Protein AF-A0A966LFX9-F1 (afdb_monomer)

Sequence (188 aa):
PRGLHPAVTAFIRTRPDLLDTTEDALRRGQMIACTPRSWARVSTILNAVPDCALRHVLIAGTVGEAAAAEFILIAEDIAATVQVADMLAARPADRWALYPASLHGLTALVYALVTLANAETLPQSIEVMEGLRHLADQRDDPAFARLPLGELCTYGFELLIDKALGLGLAEVFRTSAAYAAYAASRPA

Radius of gyration: 19.93 Å; Cα contacts (8 Å, |Δi|>4): 171; chains: 1; bounding box: 52×33×55 Å

Nearest PDB structures (foldseek):
  8f6q-assembly1_A  TM=3.763E-01  e=2.102E+00  synthetic construct
  5cwn-assembly1_A  TM=3.784E-01  e=1.824E+00  synthetic construct
  5moc-assembly1_A  TM=2.453E-01  e=1.824E+00  Homo sapiens
  1a4o-assembly2_D  TM=2.541E-01  e=4.269E+00  Bos taurus
  7y5e-assembly1_QL  TM=2.781E-01  e=5.943E+00  Porphyridium purpureum

pLDDT: mean 88.26, std 9.59, range [43.94, 97.44]

Solvent-accessible surface area (backbone atoms only — not comparable to full-atom values): 10507 Å² total; per-residue (Å²): 136,89,79,68,36,66,37,56,59,54,48,38,71,77,38,57,73,61,38,58,30,51,72,61,22,57,76,68,72,46,95,54,38,25,30,70,66,35,54,48,48,43,20,48,44,67,75,71,41,84,54,65,71,64,38,52,55,54,36,22,78,45,35,25,60,71,57,27,54,52,43,55,67,47,34,56,59,37,40,56,52,48,52,49,51,53,42,59,71,39,55,79,87,63,31,69,81,67,56,57,94,43,72,69,48,43,52,52,48,42,54,50,43,50,69,65,48,43,94,86,42,36,69,44,42,42,45,54,43,48,47,49,52,46,43,48,82,77,39,100,44,80,67,46,72,74,49,67,34,61,60,51,30,51,54,40,47,54,55,38,48,54,51,27,54,77,70,73,45,53,66,59,55,77,72,30,66,44,48,50,56,52,60,72,68,53,83,132

Foldseek 3Di:
DPQQDQLLVVVCVVVVVQQWCPVVCVVVVHPAAHHVVLNSVLSVLVVPPPDPVVSLVSNCVSHNNVVSVVSVVVSVVSVLLVLLVCLLVDDLLVNLVSQDPDPVSNLSNLVSLLVPDDLVRLLSSLSVLLCQLCSCVSDPDVSSVVDPSLVSSVVSVVSNCVSCVVRVNNVSLVPHPSNVVNVVPDDD

Structure (mmCIF, N/CA/C/O backbone):
data_AF-A0A966LFX9-F1
#
_entry.id   AF-A0A966LFX9-F1
#
loop_
_atom_site.group_PDB
_atom_site.id
_atom_site.type_symbol
_atom_site.label_atom_id
_atom_site.label_alt_id
_atom_site.label_comp_id
_atom_site.label_asym_id
_atom_site.label_entity_id
_atom_site.label_seq_id
_atom_site.pdbx_PDB_ins_code
_atom_site.Cartn_x
_atom_site.Cartn_y
_atom_site.Cartn_z
_atom_site.occupancy
_atom_site.B_iso_or_equiv
_atom_site.auth_seq_id
_atom_site.auth_comp_id
_atom_site.auth_asym_id
_atom_site.auth_atom_id
_atom_site.pdbx_PDB_model_num
ATOM 1 N N . PRO A 1 1 ? -17.421 11.988 2.854 1.00 43.94 1 PRO A N 1
ATOM 2 C CA . PRO A 1 1 ? -16.670 11.661 4.091 1.00 43.94 1 PRO A CA 1
ATOM 3 C C . PRO A 1 1 ? -15.315 12.393 4.122 1.00 43.94 1 PRO A C 1
ATOM 5 O O . PRO A 1 1 ? -14.375 11.966 3.464 1.00 43.94 1 PRO A O 1
ATOM 8 N N . ARG A 1 2 ? -15.226 13.539 4.809 1.00 47.88 2 ARG A N 1
ATOM 9 C CA . ARG A 1 2 ? -13.960 14.280 4.957 1.00 47.88 2 ARG A CA 1
ATOM 10 C C . ARG A 1 2 ? -13.297 13.855 6.276 1.00 47.88 2 ARG A C 1
ATOM 12 O O . ARG A 1 2 ? -13.932 13.983 7.315 1.00 47.88 2 ARG A O 1
ATOM 19 N N . GLY A 1 3 ? -12.063 13.344 6.224 1.00 67.25 3 GLY A N 1
ATOM 20 C CA . GLY A 1 3 ? -11.204 13.145 7.406 1.00 67.25 3 GLY A CA 1
ATOM 21 C C . GLY A 1 3 ? -11.162 11.751 8.054 1.00 67.25 3 GLY A C 1
ATOM 22 O O . GLY A 1 3 ? -10.553 11.623 9.113 1.00 67.25 3 GLY A O 1
ATOM 23 N N . LEU A 1 4 ? -11.773 10.714 7.466 1.00 82.56 4 LEU A N 1
ATOM 24 C CA . LEU A 1 4 ? -11.603 9.334 7.955 1.00 82.56 4 LEU A CA 1
ATOM 25 C C . LEU A 1 4 ? -10.301 8.729 7.425 1.00 82.56 4 LEU A C 1
ATOM 27 O O . LEU A 1 4 ? -9.970 8.910 6.255 1.00 82.56 4 LEU A O 1
ATOM 31 N N . HIS A 1 5 ? -9.587 7.994 8.278 1.00 85.00 5 HIS A N 1
ATOM 32 C CA . HIS A 1 5 ? -8.358 7.317 7.888 1.00 85.00 5 HIS A CA 1
ATOM 33 C C . HIS A 1 5 ? -8.705 6.167 6.925 1.00 85.00 5 HIS A C 1
ATOM 35 O O . HIS A 1 5 ? -9.662 5.422 7.192 1.00 85.00 5 HIS A O 1
ATOM 41 N N . PRO A 1 6 ? -7.957 5.976 5.826 1.00 78.12 6 PRO A N 1
ATOM 42 C CA . PRO A 1 6 ? -8.298 4.965 4.830 1.00 78.12 6 PRO A CA 1
ATOM 43 C C . PRO A 1 6 ? -8.367 3.546 5.413 1.00 78.12 6 PRO A C 1
ATOM 45 O O . PRO A 1 6 ? -9.311 2.814 5.120 1.00 78.12 6 PRO A O 1
ATOM 48 N N . ALA A 1 7 ? -7.465 3.210 6.345 1.00 82.12 7 ALA A N 1
ATOM 49 C CA . ALA A 1 7 ? -7.492 1.919 7.038 1.00 82.12 7 ALA A CA 1
ATOM 50 C C . ALA A 1 7 ? -8.785 1.664 7.834 1.00 82.12 7 ALA A C 1
ATOM 52 O O . ALA A 1 7 ? -9.314 0.558 7.807 1.00 82.12 7 ALA A O 1
ATOM 53 N N . VAL A 1 8 ? -9.353 2.694 8.472 1.00 89.25 8 VAL A N 1
ATOM 54 C CA . VAL A 1 8 ? -10.642 2.578 9.179 1.00 89.25 8 VAL A CA 1
ATOM 55 C C . VAL A 1 8 ? -11.774 2.345 8.186 1.00 89.25 8 VAL A C 1
ATOM 57 O O . VAL A 1 8 ? -12.631 1.494 8.398 1.00 89.25 8 VAL A O 1
ATOM 60 N N . THR A 1 9 ? -11.766 3.074 7.070 1.00 85.31 9 THR A N 1
ATOM 61 C CA . THR A 1 9 ? -12.810 2.940 6.045 1.00 85.31 9 THR A CA 1
ATOM 62 C C . THR A 1 9 ? -12.800 1.547 5.421 1.00 85.31 9 THR A C 1
ATOM 64 O O . THR A 1 9 ? -13.858 0.953 5.222 1.00 85.31 9 THR A O 1
ATOM 67 N N . ALA A 1 10 ? -11.617 1.018 5.115 1.00 79.81 10 ALA A N 1
ATOM 68 C CA . ALA A 1 10 ? -11.470 -0.316 4.556 1.00 79.81 10 ALA A CA 1
ATOM 69 C C . ALA A 1 10 ? -11.803 -1.412 5.581 1.00 79.81 10 ALA A C 1
ATOM 71 O O . ALA A 1 10 ? -12.538 -2.331 5.232 1.00 79.81 10 ALA A O 1
ATOM 72 N N . PHE A 1 11 ? -11.389 -1.272 6.845 1.00 86.94 11 PHE A N 1
ATOM 73 C CA . PHE A 1 11 ? -11.750 -2.222 7.903 1.00 86.94 11 PHE A CA 1
ATOM 74 C C . PHE A 1 11 ? -13.266 -2.316 8.107 1.00 86.94 11 PHE A C 1
ATOM 76 O O . PHE A 1 11 ? -13.829 -3.399 8.162 1.00 86.94 11 PHE A O 1
ATOM 83 N N . ILE A 1 12 ? -13.972 -1.185 8.144 1.00 90.62 12 ILE A N 1
ATOM 84 C CA . ILE A 1 12 ? -15.431 -1.190 8.334 1.00 90.62 12 ILE A CA 1
ATOM 85 C C . ILE A 1 12 ? -16.172 -1.805 7.143 1.00 90.62 12 ILE A C 1
ATOM 87 O O . ILE A 1 12 ? -17.254 -2.361 7.309 1.00 90.62 12 ILE A O 1
ATOM 91 N N . ARG A 1 13 ? -15.598 -1.750 5.936 1.00 83.25 13 ARG A N 1
ATOM 92 C CA . ARG A 1 13 ? -16.162 -2.462 4.781 1.00 83.25 13 ARG A CA 1
ATOM 93 C C . ARG A 1 13 ? -16.012 -3.976 4.905 1.00 83.25 13 ARG A C 1
ATOM 95 O O . ARG A 1 13 ? -16.891 -4.685 4.426 1.00 83.25 13 ARG A O 1
ATOM 102 N N . THR A 1 14 ? -14.931 -4.464 5.514 1.00 81.19 14 THR A N 1
ATOM 103 C CA . THR A 1 14 ? -14.708 -5.905 5.720 1.00 81.19 14 THR A CA 1
ATOM 104 C C . THR A 1 14 ? -15.416 -6.433 6.969 1.00 81.19 14 THR A C 1
ATOM 106 O O . THR A 1 14 ? -15.829 -7.589 6.980 1.00 81.19 14 THR A O 1
ATOM 109 N N . ARG A 1 15 ? -15.611 -5.586 7.987 1.00 87.75 15 ARG A N 1
ATOM 110 C CA . ARG A 1 15 ? -16.294 -5.884 9.256 1.00 87.75 15 ARG A CA 1
ATOM 111 C C . ARG A 1 15 ? -17.420 -4.884 9.550 1.00 87.75 15 ARG A C 1
ATOM 113 O O . ARG A 1 15 ? -17.323 -4.096 10.495 1.00 87.75 15 ARG A O 1
ATOM 120 N N . PRO A 1 16 ? -18.505 -4.879 8.751 1.00 89.69 16 PRO A N 1
ATOM 121 C CA . PRO A 1 16 ? -19.625 -3.960 8.958 1.00 89.69 16 PRO A CA 1
ATOM 122 C C . PRO A 1 16 ? -20.347 -4.204 10.290 1.00 89.69 16 PRO A C 1
ATOM 124 O O . PRO A 1 16 ? -20.946 -3.280 10.837 1.00 89.69 16 PRO A O 1
ATOM 127 N N . ASP A 1 17 ? -20.247 -5.418 10.836 1.00 91.94 17 ASP A N 1
ATOM 128 C CA . ASP A 1 17 ? -20.746 -5.801 12.159 1.00 91.94 17 ASP A CA 1
ATOM 129 C C . ASP A 1 17 ? -20.077 -5.021 13.302 1.00 91.94 17 ASP A C 1
ATOM 131 O O . ASP A 1 17 ? -20.687 -4.813 14.346 1.00 91.94 17 ASP A O 1
ATOM 135 N N . LEU A 1 18 ? -18.852 -4.530 13.095 1.00 93.44 18 LEU A N 1
ATOM 136 C CA . LEU A 1 18 ? -18.128 -3.728 14.078 1.00 93.44 18 LEU A CA 1
ATOM 137 C C . LEU A 1 18 ? -18.383 -2.221 13.935 1.00 93.44 18 LEU A C 1
ATOM 139 O O . LEU A 1 18 ? -17.799 -1.441 14.682 1.00 93.44 18 LEU A O 1
ATOM 143 N N . LEU A 1 19 ? -19.245 -1.769 13.016 1.00 93.50 19 LEU A N 1
ATOM 144 C CA . LEU A 1 19 ? -19.567 -0.342 12.874 1.00 93.50 19 LEU A CA 1
ATOM 145 C C . LEU A 1 19 ? -20.363 0.205 14.069 1.00 93.50 19 LEU A C 1
ATOM 147 O O . LEU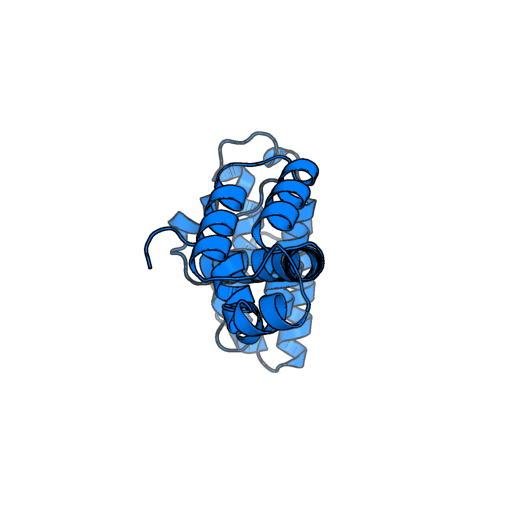 A 1 19 ? -20.085 1.315 14.534 1.00 93.50 19 LEU A O 1
ATOM 151 N N . ASP A 1 20 ? -21.334 -0.567 14.553 1.00 94.44 20 ASP A N 1
ATOM 152 C CA . ASP A 1 20 ? -22.164 -0.233 15.708 1.00 94.44 20 ASP A CA 1
ATOM 153 C C . ASP A 1 20 ? -22.460 -1.498 16.518 1.00 94.44 20 ASP A C 1
ATOM 155 O O . ASP A 1 20 ? -23.178 -2.385 16.063 1.00 94.44 20 ASP A O 1
ATOM 159 N N . THR A 1 21 ? -21.889 -1.582 17.720 1.00 93.62 21 THR A N 1
ATOM 160 C CA . THR A 1 21 ? -22.068 -2.721 18.634 1.00 93.62 21 THR A CA 1
ATOM 161 C C . THR A 1 21 ? -22.797 -2.319 19.912 1.00 93.62 21 THR A C 1
ATOM 163 O O . THR A 1 21 ? -22.744 -3.037 20.910 1.00 93.62 21 THR A O 1
ATOM 166 N N . THR A 1 22 ? -23.487 -1.172 19.909 1.00 89.19 22 THR A N 1
ATOM 167 C CA . THR A 1 22 ? -24.080 -0.574 21.116 1.00 89.19 22 THR A CA 1
ATOM 168 C C . THR A 1 22 ? -25.065 -1.519 21.804 1.00 89.19 22 THR A C 1
ATOM 170 O O . THR A 1 22 ? -24.999 -1.712 23.017 1.00 89.19 22 THR A O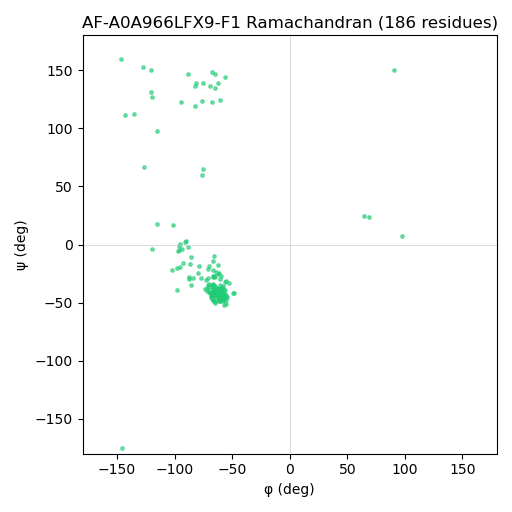 1
ATOM 173 N N . GLU A 1 23 ? -25.959 -2.144 21.037 1.00 87.62 23 GLU A N 1
ATOM 174 C CA . GLU A 1 23 ? -26.989 -3.038 21.575 1.00 87.62 23 GLU A CA 1
ATOM 175 C C . GLU A 1 23 ? -26.383 -4.309 22.195 1.00 87.62 23 GLU A C 1
ATOM 177 O O . GLU A 1 23 ? -26.771 -4.728 23.288 1.00 87.62 23 GLU A O 1
ATOM 182 N N . ASP A 1 24 ? -25.380 -4.893 21.539 1.00 87.12 24 ASP A N 1
ATOM 183 C CA . ASP A 1 24 ? -24.690 -6.086 22.031 1.00 87.12 24 ASP A CA 1
ATOM 184 C C . ASP A 1 24 ? -23.792 -5.795 23.234 1.00 87.12 24 ASP A C 1
ATOM 186 O O . ASP A 1 24 ? -23.755 -6.591 24.176 1.00 87.12 24 ASP A O 1
ATOM 190 N N . ALA A 1 25 ? -23.119 -4.644 23.252 1.00 86.00 25 ALA A N 1
ATOM 191 C CA . ALA A 1 25 ? -22.332 -4.194 24.394 1.00 86.00 25 ALA A CA 1
ATOM 192 C C . ALA A 1 25 ? -23.219 -3.980 25.630 1.00 86.00 25 ALA A C 1
ATOM 194 O O . ALA A 1 25 ? -22.882 -4.456 26.715 1.00 86.00 25 ALA A O 1
ATOM 195 N N . LEU A 1 26 ? -24.391 -3.354 25.456 1.00 89.06 26 LEU A N 1
ATOM 196 C CA . LEU A 1 26 ? -25.387 -3.186 26.519 1.00 89.06 26 LEU A CA 1
ATOM 197 C C . LEU A 1 26 ? -25.868 -4.537 27.057 1.00 89.06 26 LEU A C 1
ATOM 199 O O . LEU A 1 26 ? -25.865 -4.746 28.270 1.00 89.06 26 LEU A O 1
ATOM 203 N N . ARG A 1 27 ? -26.214 -5.481 26.169 1.00 89.50 27 ARG A N 1
ATOM 204 C CA . ARG A 1 27 ? -26.611 -6.845 26.562 1.00 89.50 27 ARG A CA 1
ATOM 205 C C . ARG A 1 27 ? -25.529 -7.570 27.365 1.00 89.50 27 ARG A C 1
ATOM 207 O O . ARG A 1 27 ? -25.852 -8.341 28.264 1.00 89.50 27 ARG A O 1
ATOM 214 N N . ARG A 1 28 ? -24.255 -7.335 27.044 1.00 86.19 28 ARG A N 1
ATOM 215 C CA . ARG A 1 28 ? -23.096 -7.978 27.686 1.00 86.19 28 ARG A CA 1
ATOM 216 C C . ARG A 1 28 ? -22.542 -7.202 28.887 1.00 86.19 28 ARG A C 1
ATOM 218 O O . ARG A 1 28 ? -21.545 -7.634 29.459 1.00 86.19 28 ARG A O 1
ATOM 225 N N . GLY A 1 29 ? -23.149 -6.073 29.266 1.00 87.19 29 GLY A N 1
ATOM 226 C CA . GLY A 1 29 ? -22.668 -5.224 30.363 1.00 87.19 29 GLY A CA 1
ATOM 227 C C . GLY A 1 29 ? -21.298 -4.585 30.102 1.00 87.19 29 GLY A C 1
ATOM 228 O O . GLY A 1 29 ? -20.568 -4.279 31.042 1.00 87.19 29 GLY A O 1
ATOM 229 N N . GLN A 1 30 ? -20.918 -4.414 28.835 1.00 85.62 30 GLN A N 1
ATOM 230 C CA . GLN A 1 30 ? -19.647 -3.812 28.443 1.00 85.62 30 GLN A CA 1
ATOM 231 C C . GLN A 1 30 ? -19.750 -2.282 28.473 1.00 85.62 30 GLN A C 1
ATOM 233 O O . GLN A 1 30 ? -20.718 -1.704 27.986 1.00 85.62 30 GLN A O 1
ATOM 238 N N . MET A 1 31 ? -18.731 -1.614 29.023 1.00 83.12 31 MET A N 1
ATOM 239 C CA . MET A 1 31 ? -18.705 -0.145 29.114 1.00 83.12 31 MET A CA 1
ATOM 240 C C . MET A 1 31 ? -18.325 0.554 27.800 1.00 83.12 31 MET A C 1
ATOM 242 O O . MET A 1 31 ? -18.582 1.746 27.654 1.00 83.12 31 MET A O 1
ATOM 246 N N . ILE A 1 32 ? -17.700 -0.156 26.857 1.00 87.19 32 ILE A N 1
ATOM 247 C CA . ILE A 1 32 ? -17.229 0.401 25.585 1.00 87.19 32 ILE A CA 1
ATOM 248 C C . ILE A 1 32 ? -17.911 -0.347 24.443 1.00 87.19 32 ILE A C 1
ATOM 250 O O . ILE A 1 32 ? -17.913 -1.576 24.420 1.00 87.19 32 ILE A O 1
ATOM 254 N N . ALA A 1 33 ? -18.457 0.411 23.495 1.00 90.62 33 ALA A N 1
ATOM 255 C CA . ALA A 1 33 ? -19.068 -0.095 22.277 1.00 90.62 33 ALA A CA 1
ATOM 256 C C . ALA A 1 33 ? -18.467 0.601 21.053 1.00 90.62 33 ALA A C 1
ATOM 258 O O . ALA A 1 33 ? -18.032 1.757 21.117 1.00 90.62 33 ALA A O 1
ATOM 259 N N . CYS A 1 34 ? -18.481 -0.093 19.921 1.00 95.12 34 CYS A N 1
ATOM 260 C CA . CYS A 1 34 ? -18.178 0.515 18.639 1.00 95.12 34 CYS A CA 1
ATOM 261 C C . CYS A 1 34 ? -19.363 1.365 18.184 1.00 95.12 34 CYS A C 1
ATOM 263 O O . CYS A 1 34 ? -20.513 0.969 18.337 1.00 95.12 34 CYS A O 1
ATOM 265 N N . THR A 1 35 ? -19.071 2.535 17.626 1.00 94.62 35 THR A N 1
ATOM 266 C CA . THR A 1 35 ? -20.035 3.449 17.012 1.00 94.62 35 THR A CA 1
ATOM 267 C C . THR A 1 35 ? -19.354 4.163 15.842 1.00 94.62 35 THR A C 1
ATOM 269 O O . THR A 1 35 ? -18.127 4.324 15.844 1.00 94.62 35 THR A O 1
ATOM 272 N N . PRO A 1 36 ? -20.098 4.735 14.881 1.00 93.81 36 PRO A N 1
ATOM 273 C CA . PRO A 1 36 ? -19.498 5.567 13.836 1.00 93.81 36 PRO A CA 1
ATOM 274 C C . PRO A 1 36 ? -18.609 6.697 14.392 1.00 93.81 36 PRO A C 1
ATOM 276 O O . PRO A 1 36 ? -17.585 7.054 13.807 1.00 93.81 36 PRO A O 1
ATOM 279 N N . ARG A 1 37 ? -18.962 7.242 15.567 1.00 93.81 37 ARG A N 1
ATOM 280 C CA . ARG A 1 37 ? -18.180 8.278 16.254 1.00 93.81 37 ARG A CA 1
ATOM 281 C C . ARG A 1 37 ? -16.882 7.734 16.854 1.00 93.81 37 ARG A C 1
ATOM 283 O O . ARG A 1 37 ? -15.869 8.431 16.788 1.00 93.81 37 ARG A O 1
ATOM 290 N N . SER A 1 38 ? -16.883 6.538 17.446 1.00 95.88 38 SER A N 1
ATOM 291 C CA . SER A 1 38 ? -15.651 5.938 17.975 1.00 95.88 38 SER A CA 1
ATOM 292 C C . SER A 1 38 ? -14.668 5.633 16.840 1.00 95.88 38 SER A C 1
ATOM 294 O O . SER A 1 38 ? -13.495 5.973 16.956 1.00 95.88 38 SER A O 1
ATOM 296 N N . TRP A 1 39 ? -15.144 5.158 15.686 1.00 96.19 39 TRP A N 1
ATOM 297 C CA . TRP A 1 39 ? -14.308 4.949 14.494 1.00 96.19 39 TRP A CA 1
ATOM 298 C C . TRP A 1 39 ? -13.767 6.245 13.878 1.00 96.19 39 TRP A C 1
ATOM 300 O O . TRP A 1 39 ? -12.612 6.305 13.442 1.00 96.19 39 TRP A O 1
ATOM 310 N N . ALA A 1 40 ? -14.548 7.327 13.907 1.00 95.19 40 ALA A N 1
ATOM 311 C CA . ALA A 1 40 ? -14.035 8.648 13.553 1.00 95.19 40 ALA A CA 1
ATOM 312 C C . ALA A 1 40 ? -12.903 9.093 14.500 1.00 95.19 40 ALA A C 1
ATOM 314 O O . ALA A 1 40 ? -11.899 9.635 14.041 1.00 95.19 40 ALA A O 1
ATOM 315 N N . ARG A 1 41 ? -13.004 8.802 15.806 1.00 95.88 41 ARG A N 1
ATOM 316 C CA . ARG A 1 41 ? -11.920 9.067 16.771 1.00 95.88 41 ARG A CA 1
ATOM 317 C C . ARG A 1 41 ? -10.691 8.192 16.527 1.00 95.88 41 ARG A C 1
ATOM 319 O O . ARG A 1 41 ? -9.584 8.711 16.618 1.00 95.88 41 ARG A O 1
ATOM 326 N N . VAL A 1 42 ? -10.863 6.918 16.164 1.00 95.69 42 VAL A N 1
ATOM 327 C CA . VAL A 1 42 ? -9.748 6.049 15.735 1.00 95.69 42 VAL A CA 1
ATOM 328 C C . VAL A 1 42 ? -9.015 6.675 14.548 1.00 95.69 42 VAL A C 1
ATOM 330 O O . VAL A 1 42 ? -7.792 6.754 14.563 1.00 95.69 42 VAL A O 1
ATOM 333 N N . SER A 1 43 ? -9.744 7.224 13.570 1.00 93.75 43 SER A N 1
ATOM 334 C CA . SER A 1 43 ? -9.126 7.954 12.452 1.00 93.75 43 SER A CA 1
ATOM 335 C C . SER A 1 43 ? -8.296 9.155 12.920 1.00 93.75 43 SER A C 1
ATOM 337 O O . SER A 1 43 ? -7.195 9.374 12.421 1.00 93.75 43 SER A O 1
ATOM 339 N N . THR A 1 44 ? -8.785 9.919 13.900 1.00 94.56 44 THR A N 1
ATOM 340 C CA . THR A 1 44 ? -8.020 11.022 14.503 1.00 94.56 44 THR A CA 1
ATOM 341 C C . THR A 1 44 ? -6.755 10.528 15.207 1.00 94.56 44 THR A C 1
ATOM 343 O O . THR A 1 44 ? -5.701 11.131 15.034 1.00 94.56 44 THR A O 1
ATOM 346 N N . ILE A 1 45 ? -6.838 9.426 15.961 1.00 94.69 45 ILE A N 1
ATOM 347 C CA . ILE A 1 45 ? -5.692 8.826 16.663 1.00 94.69 45 ILE A CA 1
ATOM 348 C C . ILE A 1 45 ? -4.616 8.389 15.663 1.00 94.69 45 ILE A C 1
ATOM 350 O O . ILE A 1 45 ? -3.452 8.734 15.844 1.00 94.69 45 ILE A O 1
ATOM 354 N N . LEU A 1 46 ? -5.004 7.696 14.587 1.00 89.12 46 LEU A N 1
ATOM 355 C CA . LEU A 1 46 ? -4.079 7.250 13.538 1.00 89.12 46 LEU A CA 1
ATOM 356 C C . LEU A 1 46 ? -3.326 8.417 12.886 1.00 89.12 46 LEU A C 1
ATOM 358 O O . LEU A 1 46 ? -2.136 8.297 12.619 1.00 89.12 46 LEU A O 1
ATOM 362 N N . ASN A 1 47 ? -4.003 9.547 12.672 1.00 86.81 47 ASN A N 1
ATOM 363 C CA . ASN A 1 47 ? -3.396 10.733 12.067 1.00 86.81 47 ASN A CA 1
ATOM 364 C C . ASN A 1 47 ? -2.502 11.530 13.034 1.00 86.81 47 ASN A C 1
ATOM 366 O O . ASN A 1 47 ? -1.588 12.216 12.587 1.00 86.81 47 ASN A O 1
ATOM 370 N N . ALA A 1 48 ? -2.787 11.498 14.340 1.00 91.25 48 ALA A N 1
ATOM 371 C CA . ALA A 1 48 ? -2.147 12.375 15.324 1.00 91.25 48 ALA A CA 1
ATOM 372 C C . ALA A 1 48 ? -1.044 11.699 16.154 1.00 91.25 48 ALA A C 1
ATOM 374 O O . ALA A 1 48 ? -0.210 12.400 16.725 1.00 91.25 48 ALA A O 1
ATOM 375 N N . VAL A 1 49 ? -1.044 10.365 16.264 1.00 91.00 49 VAL A N 1
ATOM 376 C CA . VAL A 1 49 ? -0.185 9.634 17.210 1.00 91.00 49 VAL A CA 1
ATOM 377 C C . VAL A 1 49 ? 0.820 8.755 16.458 1.00 91.00 49 VAL A C 1
ATOM 379 O O . VAL A 1 49 ? 0.480 7.637 16.066 1.00 91.00 49 VAL A O 1
ATOM 382 N N . PRO A 1 50 ? 2.070 9.217 16.265 1.00 78.88 50 PRO A N 1
ATOM 383 C CA . PRO A 1 50 ? 3.080 8.455 15.534 1.00 78.88 50 PRO A CA 1
ATOM 384 C C . PRO A 1 50 ? 3.604 7.249 16.327 1.00 78.88 50 PRO A C 1
ATOM 386 O O . PRO A 1 50 ? 3.923 6.230 15.721 1.00 78.88 50 PRO A O 1
ATOM 389 N N . ASP A 1 51 ? 3.646 7.314 17.660 1.00 86.50 51 ASP A N 1
ATOM 390 C CA . ASP A 1 51 ? 4.109 6.199 18.494 1.00 86.50 51 ASP A CA 1
ATOM 391 C C . ASP A 1 51 ? 3.146 5.006 18.423 1.00 86.50 51 ASP A C 1
ATOM 393 O O . ASP A 1 51 ? 1.957 5.142 18.710 1.00 86.50 51 ASP A O 1
ATOM 397 N N . CYS A 1 52 ? 3.651 3.840 18.017 1.00 85.06 52 CYS A N 1
ATOM 398 C CA . CYS A 1 52 ? 2.827 2.660 17.751 1.00 85.06 52 CYS A CA 1
ATOM 399 C C . CYS A 1 52 ? 2.184 2.096 19.029 1.00 85.06 52 CYS A C 1
ATOM 401 O O . CYS A 1 52 ? 0.974 1.867 19.071 1.00 85.06 52 CYS A O 1
ATOM 403 N N . ALA A 1 53 ? 2.966 1.949 20.102 1.00 87.75 53 ALA A N 1
ATOM 404 C CA . ALA A 1 53 ? 2.487 1.368 21.353 1.00 87.75 53 ALA A CA 1
ATOM 405 C C . ALA A 1 53 ? 1.391 2.234 21.995 1.00 87.75 53 ALA A C 1
ATOM 407 O O . ALA A 1 53 ? 0.327 1.732 22.364 1.00 87.75 53 ALA A O 1
ATOM 408 N N . LEU A 1 54 ? 1.606 3.549 22.059 1.00 92.88 54 LEU A N 1
ATOM 409 C CA . LEU A 1 54 ? 0.626 4.507 22.559 1.00 92.88 54 LEU A CA 1
ATOM 410 C C . LEU A 1 54 ? -0.638 4.517 21.696 1.00 92.88 54 LEU A C 1
ATOM 412 O O . LEU A 1 54 ? -1.751 4.564 22.222 1.00 92.88 54 LEU A O 1
ATOM 416 N N . ARG A 1 55 ? -0.487 4.441 20.370 1.00 94.50 55 ARG A N 1
ATOM 417 C CA . ARG A 1 55 ? -1.617 4.394 19.438 1.00 94.50 55 ARG A CA 1
ATOM 418 C C . ARG A 1 55 ? -2.510 3.185 19.702 1.00 94.50 55 ARG A C 1
ATOM 420 O O . ARG A 1 55 ? -3.725 3.354 19.759 1.00 94.50 55 ARG A O 1
ATOM 427 N N . HIS A 1 56 ? -1.934 2.003 19.924 1.00 93.44 56 HIS A N 1
ATOM 428 C CA . HIS A 1 56 ? -2.695 0.786 20.231 1.00 93.44 56 HIS A CA 1
ATOM 429 C C . HIS A 1 56 ? -3.520 0.932 21.512 1.00 93.44 56 HIS A C 1
ATOM 431 O O . HIS A 1 56 ? -4.718 0.649 21.502 1.00 93.44 56 HIS A O 1
ATOM 437 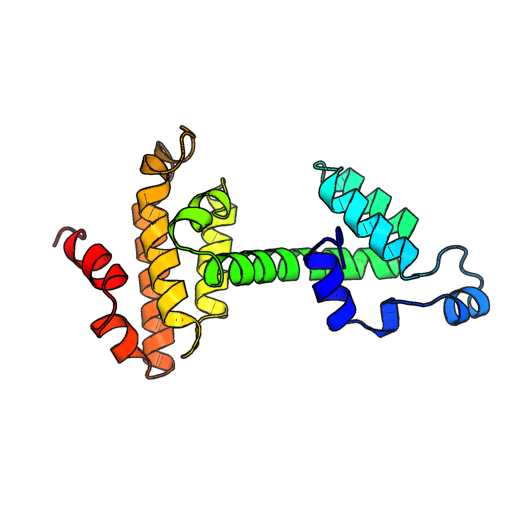N N . VAL A 1 57 ? -2.920 1.476 22.575 1.00 95.94 57 VAL A N 1
ATOM 438 C CA . VAL A 1 57 ? -3.619 1.738 23.8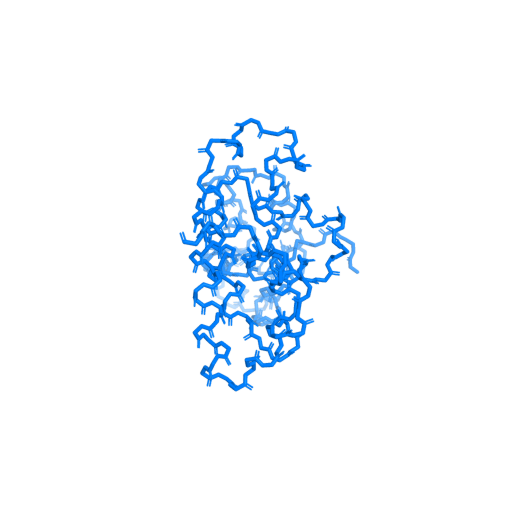46 1.00 95.94 57 VAL A CA 1
ATOM 439 C C . VAL A 1 57 ? -4.794 2.702 23.649 1.00 95.94 57 VAL A C 1
ATOM 441 O O . VAL A 1 57 ? -5.896 2.468 24.148 1.00 95.94 57 VAL A O 1
ATOM 444 N N . LEU A 1 58 ? -4.595 3.781 22.886 1.00 96.62 58 LEU A N 1
ATOM 445 C CA . LEU A 1 58 ? -5.647 4.767 22.624 1.00 96.62 58 LEU A CA 1
ATOM 446 C C . LEU A 1 58 ? -6.795 4.195 21.779 1.00 96.62 58 LEU A C 1
ATOM 448 O O . LEU A 1 58 ? -7.959 4.538 22.009 1.00 96.62 58 LEU A O 1
ATOM 452 N N . ILE A 1 59 ? -6.488 3.323 20.816 1.00 96.25 59 ILE A N 1
ATOM 453 C CA . ILE A 1 59 ? -7.496 2.636 20.000 1.00 96.25 59 ILE A CA 1
ATOM 454 C C . ILE A 1 59 ? -8.307 1.675 20.878 1.00 96.25 59 ILE A C 1
ATOM 456 O O . ILE A 1 59 ? -9.537 1.759 20.870 1.00 96.25 59 ILE A O 1
ATOM 460 N N . ALA A 1 60 ? -7.652 0.849 21.699 1.00 95.31 60 ALA A N 1
ATOM 461 C CA . ALA A 1 60 ? -8.312 -0.058 22.643 1.00 95.31 60 ALA A CA 1
ATOM 462 C C . ALA A 1 60 ? -9.267 0.674 23.594 1.00 95.31 60 ALA A C 1
ATOM 464 O O . ALA A 1 60 ? -10.429 0.288 23.724 1.00 95.31 60 ALA A O 1
ATOM 465 N N . GLY A 1 61 ? -8.845 1.807 24.159 1.00 95.25 61 GLY A N 1
ATOM 466 C CA . GLY A 1 61 ? -9.713 2.646 24.992 1.00 95.25 61 GLY A CA 1
ATOM 467 C C . GLY A 1 61 ? -10.882 3.310 24.245 1.00 95.25 61 GLY A C 1
ATOM 468 O O . GLY A 1 61 ? -11.805 3.815 24.881 1.00 95.25 61 GLY A O 1
ATOM 469 N N . THR A 1 62 ? -10.861 3.332 22.908 1.00 96.25 62 THR A N 1
ATOM 470 C CA . THR A 1 62 ? -11.883 3.988 22.074 1.00 96.25 62 THR A CA 1
ATOM 471 C C . THR A 1 62 ? -12.938 3.017 21.546 1.00 96.25 62 THR A C 1
ATOM 473 O O . THR A 1 62 ? -14.109 3.390 21.481 1.00 96.25 62 THR A O 1
ATOM 476 N N . VAL A 1 63 ? -12.543 1.803 21.149 1.00 95.38 63 VAL A N 1
ATOM 477 C CA . VAL A 1 63 ? -13.445 0.804 20.534 1.00 95.38 63 VAL A CA 1
ATOM 478 C C . VAL A 1 63 ? -13.562 -0.501 21.329 1.00 95.38 63 VAL A C 1
ATOM 480 O O . VAL A 1 63 ? -14.377 -1.354 20.989 1.00 95.38 63 VAL A O 1
ATOM 483 N N . GLY A 1 64 ? -12.806 -0.633 22.420 1.00 93.88 64 GLY A N 1
ATOM 484 C CA . GLY A 1 64 ? -12.715 -1.841 23.233 1.00 93.88 64 GLY A CA 1
ATOM 485 C C . GLY A 1 64 ? -11.588 -2.757 22.757 1.00 93.88 64 GLY A C 1
ATOM 486 O O . GLY A 1 64 ? -11.259 -2.792 21.574 1.00 93.88 64 GLY A O 1
ATOM 487 N N . GLU A 1 65 ? -11.012 -3.520 23.687 1.00 92.06 65 GLU A N 1
ATOM 488 C CA . GLU A 1 65 ? -9.836 -4.376 23.450 1.00 92.06 65 GLU A CA 1
ATOM 489 C C . GLU A 1 65 ? -10.031 -5.360 22.291 1.00 92.06 65 GLU A C 1
ATOM 491 O O . GLU A 1 65 ? -9.174 -5.475 21.423 1.00 92.06 65 GLU A O 1
ATOM 496 N N . ALA A 1 66 ? -11.182 -6.039 22.230 1.00 91.31 66 ALA A N 1
ATOM 497 C CA . ALA A 1 66 ? -11.434 -7.053 21.206 1.00 91.31 66 ALA A CA 1
ATOM 498 C C . ALA A 1 66 ? -11.487 -6.453 19.791 1.00 91.31 66 ALA A C 1
ATOM 500 O O . ALA A 1 66 ? -10.793 -6.923 18.892 1.00 91.31 66 ALA A O 1
ATOM 501 N N . ALA A 1 67 ? -12.271 -5.385 19.604 1.00 93.12 67 ALA A N 1
ATOM 502 C CA . ALA A 1 67 ? -12.373 -4.704 18.316 1.00 93.12 67 ALA A CA 1
ATOM 503 C C . ALA A 1 67 ? -11.055 -4.016 17.933 1.00 93.12 67 ALA A C 1
ATOM 505 O O . ALA A 1 67 ? -10.705 -3.976 16.758 1.00 93.12 67 ALA A O 1
ATOM 506 N N . ALA A 1 68 ? -10.307 -3.501 18.913 1.00 93.81 68 ALA A N 1
ATOM 507 C CA . ALA A 1 68 ? -9.006 -2.892 18.682 1.00 93.81 68 ALA A CA 1
ATOM 508 C C . ALA A 1 68 ? -7.951 -3.913 18.261 1.00 93.81 68 ALA A C 1
ATOM 510 O O . ALA A 1 68 ? -7.234 -3.650 17.306 1.00 93.81 68 ALA A O 1
ATOM 511 N N . ALA A 1 69 ? -7.866 -5.064 18.928 1.00 90.81 69 ALA A N 1
ATOM 512 C CA . ALA A 1 69 ? -6.925 -6.121 18.567 1.00 90.81 69 ALA A CA 1
ATOM 513 C C . ALA A 1 69 ? -7.170 -6.611 17.135 1.00 90.81 69 ALA A C 1
ATOM 515 O O . ALA A 1 69 ? -6.231 -6.749 16.353 1.00 90.81 69 ALA A O 1
ATOM 516 N N . GLU A 1 70 ? -8.439 -6.808 16.775 1.00 90.94 70 GLU A N 1
ATOM 517 C CA . GLU A 1 70 ? -8.802 -7.205 15.420 1.00 90.94 70 GLU A CA 1
ATOM 518 C C . GLU A 1 70 ? -8.511 -6.101 14.397 1.00 90.94 70 GLU A C 1
ATOM 520 O O . GLU A 1 70 ? -7.935 -6.365 13.342 1.00 90.94 70 GLU A O 1
ATOM 525 N N . PHE A 1 71 ? -8.852 -4.852 14.731 1.00 91.88 71 PHE A N 1
ATOM 526 C CA . PHE A 1 71 ? -8.514 -3.704 13.903 1.00 91.88 71 PHE A CA 1
ATOM 527 C C . PHE A 1 71 ? -7.012 -3.600 13.695 1.00 91.88 71 PHE A C 1
ATOM 529 O O . PHE A 1 71 ? -6.610 -3.456 12.561 1.00 91.88 71 PHE A O 1
ATOM 536 N N . ILE A 1 72 ? -6.184 -3.692 14.733 1.00 88.19 72 ILE A N 1
ATOM 537 C CA . ILE A 1 72 ? -4.723 -3.577 14.630 1.00 88.19 72 ILE A CA 1
ATOM 538 C C . ILE A 1 72 ? -4.160 -4.669 13.720 1.00 88.19 72 ILE A C 1
ATOM 540 O O . ILE A 1 72 ? -3.400 -4.355 12.808 1.00 88.19 72 ILE A O 1
ATOM 544 N N . LEU A 1 73 ? -4.598 -5.918 13.910 1.00 82.94 73 LEU A N 1
ATOM 545 C CA . LEU A 1 73 ? -4.161 -7.050 13.094 1.00 82.94 73 LEU A CA 1
ATOM 546 C C . LEU A 1 73 ? -4.464 -6.833 11.606 1.00 82.94 73 LEU A C 1
ATOM 548 O O . LEU A 1 73 ? -3.631 -7.105 10.753 1.00 82.94 73 LEU A O 1
ATOM 552 N N . ILE A 1 74 ? -5.659 -6.328 11.297 1.00 78.25 74 ILE A N 1
ATOM 553 C CA . ILE A 1 74 ? -6.120 -6.149 9.918 1.00 78.25 74 ILE A CA 1
ATOM 554 C C . ILE A 1 74 ? -5.673 -4.789 9.347 1.00 78.25 74 ILE A C 1
ATOM 556 O O . ILE A 1 74 ? -5.502 -4.640 8.141 1.00 78.25 74 ILE A O 1
ATOM 560 N N . ALA A 1 75 ? -5.480 -3.770 10.182 1.00 71.06 75 ALA A N 1
ATOM 561 C CA . ALA A 1 75 ? -5.158 -2.408 9.768 1.00 71.06 75 ALA A CA 1
ATOM 562 C C . ALA A 1 75 ? -3.742 -2.291 9.223 1.00 71.06 75 ALA A C 1
ATOM 564 O O . ALA A 1 75 ? -3.527 -1.425 8.383 1.00 71.06 75 ALA A O 1
ATOM 565 N N . GLU A 1 76 ? -2.802 -3.129 9.661 1.00 64.31 76 GLU A N 1
ATOM 566 C CA . GLU A 1 76 ? -1.465 -3.197 9.061 1.00 64.31 76 GLU A CA 1
ATOM 567 C C . GLU A 1 76 ? -1.548 -3.711 7.613 1.00 64.31 76 GLU A C 1
ATOM 569 O O . GLU A 1 76 ? -1.083 -3.030 6.694 1.00 64.31 76 GLU A O 1
ATOM 574 N N . ASP A 1 77 ? -2.267 -4.814 7.385 1.00 64.81 77 ASP A N 1
ATOM 575 C CA . ASP A 1 77 ? -2.511 -5.373 6.046 1.00 64.81 77 ASP A CA 1
ATOM 576 C C . ASP A 1 77 ? -3.309 -4.414 5.151 1.00 64.81 77 ASP A C 1
ATOM 578 O O . ASP A 1 77 ? -3.006 -4.209 3.969 1.00 64.81 77 ASP A O 1
ATOM 582 N N . ILE A 1 78 ? -4.333 -3.775 5.717 1.00 63.78 78 ILE A N 1
ATOM 583 C CA . ILE A 1 78 ? -5.147 -2.786 5.017 1.00 63.78 78 ILE A CA 1
ATOM 584 C C . ILE A 1 78 ? -4.337 -1.523 4.730 1.00 63.78 78 ILE A C 1
ATOM 586 O O . ILE A 1 78 ? -4.470 -0.976 3.642 1.00 63.78 78 ILE A O 1
ATOM 590 N N . ALA A 1 79 ? -3.520 -1.022 5.657 1.00 62.62 79 ALA A N 1
ATOM 591 C CA . ALA A 1 79 ? -2.705 0.167 5.418 1.00 62.62 79 ALA A CA 1
ATOM 592 C C . ALA A 1 79 ? -1.706 -0.083 4.286 1.00 62.62 79 ALA A C 1
ATOM 594 O O . ALA A 1 79 ? -1.571 0.773 3.411 1.00 62.62 79 ALA A O 1
ATOM 595 N N . ALA A 1 80 ? -1.092 -1.271 4.250 1.00 60.19 80 ALA A N 1
ATOM 596 C CA . ALA A 1 80 ? -0.251 -1.691 3.137 1.00 60.19 80 ALA A CA 1
ATOM 597 C C . ALA A 1 80 ? -1.047 -1.737 1.817 1.00 60.19 80 ALA A C 1
ATOM 599 O O . ALA A 1 80 ? -0.639 -1.139 0.824 1.00 60.19 80 ALA A O 1
ATOM 600 N N . THR A 1 81 ? -2.230 -2.360 1.815 1.00 62.72 81 THR A N 1
ATOM 601 C CA . THR A 1 81 ? -3.082 -2.502 0.618 1.00 62.72 81 THR A CA 1
ATOM 602 C C . THR A 1 81 ? -3.632 -1.161 0.113 1.00 62.72 81 THR A C 1
ATOM 604 O O . THR A 1 81 ? -3.668 -0.912 -1.092 1.00 62.72 81 THR A O 1
ATOM 607 N N . VAL A 1 82 ? -4.051 -0.274 1.018 1.00 61.84 82 VAL A N 1
ATOM 608 C CA . VAL A 1 82 ? -4.618 1.036 0.679 1.00 61.84 82 VAL A CA 1
ATOM 609 C C . VAL A 1 82 ? -3.538 2.002 0.207 1.00 61.84 82 VAL A C 1
ATOM 611 O O . VAL A 1 82 ? -3.774 2.706 -0.771 1.00 61.84 82 VAL A O 1
ATOM 614 N N . GLN A 1 83 ? -2.336 1.983 0.799 1.00 74.00 83 GLN A N 1
ATOM 615 C CA . GLN A 1 83 ? -1.215 2.747 0.246 1.00 74.00 83 GLN A CA 1
ATOM 616 C C . GLN A 1 83 ? -0.902 2.331 -1.192 1.00 74.00 83 GLN A C 1
ATOM 618 O O . GLN A 1 83 ? -0.697 3.201 -2.034 1.00 74.00 83 GLN A O 1
ATOM 623 N N . VAL A 1 84 ? -0.921 1.029 -1.504 1.00 82.06 84 VAL A N 1
ATOM 624 C CA . VAL A 1 84 ? -0.709 0.573 -2.885 1.00 82.06 84 VAL A CA 1
ATOM 625 C C . VAL A 1 84 ? -1.848 1.020 -3.799 1.00 82.06 84 VAL A C 1
ATOM 627 O O . VAL A 1 84 ? -1.582 1.512 -4.890 1.00 82.06 84 VAL A O 1
ATOM 630 N N . ALA A 1 85 ? -3.108 0.919 -3.371 1.00 81.19 85 ALA A N 1
ATOM 631 C CA . ALA A 1 85 ? -4.242 1.379 -4.173 1.00 81.19 85 ALA A CA 1
ATOM 632 C C . ALA A 1 85 ? -4.165 2.886 -4.486 1.00 81.19 85 ALA A C 1
ATOM 634 O O . ALA A 1 85 ? -4.317 3.280 -5.645 1.00 81.19 85 ALA A O 1
ATOM 635 N N . ASP A 1 86 ? -3.867 3.714 -3.481 1.00 84.38 86 ASP A N 1
ATOM 636 C CA . ASP A 1 86 ? -3.678 5.158 -3.648 1.00 84.38 86 ASP A CA 1
ATOM 637 C C . ASP A 1 86 ? -2.500 5.453 -4.585 1.00 84.38 86 ASP A C 1
ATOM 639 O O . ASP A 1 86 ? -2.577 6.335 -5.439 1.00 84.38 86 ASP A O 1
ATOM 643 N N . MET A 1 87 ? -1.425 4.672 -4.486 1.00 89.44 87 MET A N 1
ATOM 644 C CA . MET A 1 87 ? -0.242 4.811 -5.326 1.00 89.44 87 MET A CA 1
ATOM 645 C C . MET A 1 87 ? -0.492 4.427 -6.791 1.00 89.44 87 MET A C 1
ATOM 647 O O . MET A 1 87 ? -0.049 5.139 -7.694 1.00 89.44 87 MET A O 1
ATOM 651 N N . LEU A 1 88 ? -1.234 3.345 -7.042 1.00 90.00 88 LEU A N 1
ATOM 652 C CA . LEU A 1 88 ? -1.627 2.927 -8.391 1.00 90.00 88 LEU A CA 1
ATOM 653 C C . LEU A 1 88 ? -2.584 3.946 -9.034 1.00 90.00 88 LEU A C 1
ATOM 655 O O . LEU A 1 88 ? -2.495 4.192 -10.238 1.00 90.00 88 LEU A O 1
ATOM 659 N N . ALA A 1 89 ? -3.457 4.571 -8.236 1.00 88.62 89 ALA A N 1
ATOM 660 C CA . ALA A 1 89 ? -4.398 5.598 -8.687 1.00 88.62 89 ALA A CA 1
ATOM 661 C C . ALA A 1 89 ? -3.769 6.997 -8.845 1.00 88.62 89 ALA A C 1
ATOM 663 O O . ALA A 1 89 ? -4.286 7.824 -9.599 1.00 88.62 89 ALA A O 1
ATOM 664 N N . ALA A 1 90 ? -2.671 7.285 -8.141 1.00 90.19 90 ALA A N 1
ATOM 665 C CA . ALA A 1 90 ? -1.994 8.574 -8.203 1.00 90.19 90 ALA A CA 1
ATOM 666 C C . ALA A 1 90 ? -1.347 8.825 -9.574 1.00 90.19 90 ALA A C 1
ATOM 668 O O . ALA A 1 90 ? -0.852 7.910 -10.240 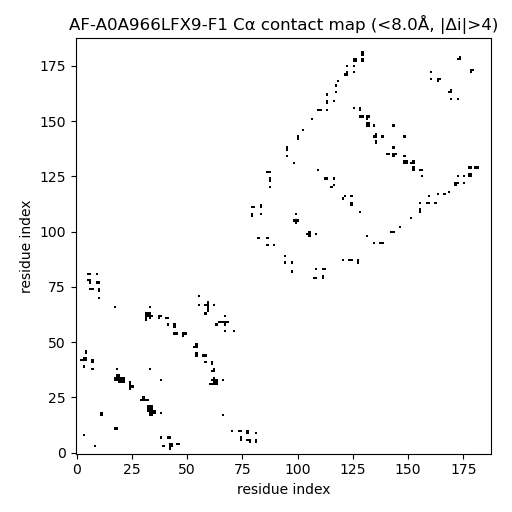1.00 90.19 90 ALA A O 1
ATOM 669 N N . ARG A 1 91 ? -1.296 10.102 -9.978 1.00 88.75 91 ARG A N 1
ATOM 670 C CA . ARG A 1 91 ? -0.544 10.529 -11.168 1.00 88.75 91 ARG A CA 1
ATOM 671 C C . ARG A 1 91 ? 0.953 10.279 -10.932 1.00 88.75 91 ARG A C 1
ATOM 673 O O . ARG A 1 91 ? 1.399 10.488 -9.805 1.00 88.75 91 ARG A O 1
ATOM 680 N N . PRO A 1 92 ? 1.755 9.941 -11.961 1.00 86.44 92 PRO A N 1
ATOM 681 C CA . PRO A 1 92 ? 3.174 9.617 -11.788 1.00 86.44 92 PRO A CA 1
ATOM 682 C C . PRO A 1 92 ? 3.971 10.637 -10.959 1.00 86.44 92 PRO A C 1
ATOM 684 O O . PRO A 1 92 ? 4.719 10.248 -10.071 1.00 86.44 92 PRO A O 1
ATOM 687 N N . ALA A 1 93 ? 3.743 11.937 -11.176 1.00 86.44 93 ALA A N 1
ATOM 688 C CA . ALA A 1 93 ? 4.415 13.005 -10.431 1.00 86.44 93 ALA A CA 1
ATOM 689 C C . ALA A 1 93 ? 4.038 13.067 -8.935 1.00 86.44 93 ALA A C 1
ATOM 691 O O . ALA A 1 93 ? 4.848 13.501 -8.121 1.00 86.44 93 ALA A O 1
ATOM 692 N N . ASP A 1 94 ? 2.833 12.626 -8.563 1.00 89.12 94 ASP A N 1
ATOM 693 C CA . ASP A 1 94 ? 2.354 12.659 -7.175 1.00 89.12 94 ASP A CA 1
ATOM 694 C C . ASP A 1 94 ? 2.790 11.406 -6.387 1.00 89.12 94 ASP A C 1
ATOM 696 O O . ASP A 1 94 ? 2.773 11.405 -5.155 1.00 89.12 94 ASP A O 1
ATOM 700 N N . ARG A 1 95 ? 3.207 10.332 -7.079 1.00 91.38 95 ARG A N 1
ATOM 701 C CA . ARG A 1 95 ? 3.588 9.050 -6.458 1.00 91.38 95 ARG A CA 1
ATOM 702 C C . ARG A 1 95 ? 4.837 9.149 -5.593 1.00 91.38 95 ARG A C 1
ATOM 704 O O . ARG A 1 95 ? 4.960 8.376 -4.649 1.00 91.38 95 ARG A O 1
ATOM 711 N N . TRP A 1 96 ? 5.743 10.088 -5.869 1.00 91.94 96 TRP A N 1
ATOM 712 C CA . TRP A 1 96 ? 7.006 10.221 -5.131 1.00 91.94 96 TRP A CA 1
ATOM 713 C C . TRP A 1 96 ? 6.791 10.385 -3.625 1.00 91.94 96 TRP A C 1
ATOM 715 O O . TRP A 1 96 ? 7.486 9.760 -2.828 1.00 91.94 96 TRP A O 1
ATOM 725 N N . ALA A 1 97 ? 5.772 11.150 -3.228 1.00 88.12 97 ALA A N 1
ATOM 726 C CA . ALA A 1 97 ? 5.426 11.349 -1.824 1.00 88.12 97 ALA A CA 1
ATOM 727 C C . ALA A 1 97 ? 4.829 10.096 -1.152 1.00 88.12 97 ALA A C 1
ATOM 729 O O . ALA A 1 97 ? 4.812 10.018 0.074 1.00 88.12 97 ALA A O 1
ATOM 730 N N . LEU A 1 98 ? 4.346 9.129 -1.940 1.00 89.06 98 LEU A N 1
ATOM 731 C CA . LEU A 1 98 ? 3.670 7.921 -1.463 1.00 89.06 98 LEU A CA 1
ATOM 732 C C . LEU A 1 98 ? 4.619 6.735 -1.263 1.00 89.06 98 LEU A C 1
ATOM 734 O O . LEU A 1 98 ? 4.250 5.784 -0.579 1.00 89.06 98 LEU A O 1
ATOM 738 N N . TYR A 1 99 ? 5.837 6.779 -1.814 1.00 91.06 99 TYR A N 1
ATOM 739 C CA . TYR A 1 99 ? 6.816 5.723 -1.558 1.00 91.06 99 TYR A CA 1
ATOM 740 C C . TYR A 1 99 ? 7.230 5.693 -0.079 1.00 91.06 99 TYR A C 1
ATOM 742 O O . TYR A 1 99 ? 7.564 6.743 0.491 1.00 91.06 99 TYR A O 1
ATOM 750 N N . PRO A 1 100 ? 7.286 4.497 0.534 1.00 88.38 100 PRO A N 1
ATOM 751 C CA . PRO A 1 100 ? 7.843 4.321 1.867 1.00 88.38 100 PRO A CA 1
ATOM 752 C C . PRO A 1 100 ? 9.286 4.836 1.975 1.00 88.38 100 PRO A C 1
ATOM 754 O O . PRO A 1 100 ? 10.085 4.691 1.057 1.00 88.38 100 PRO A O 1
ATOM 757 N N . ALA A 1 101 ? 9.640 5.407 3.128 1.00 85.88 101 ALA A N 1
ATOM 758 C CA . ALA A 1 101 ? 10.972 5.982 3.362 1.00 85.88 101 ALA A CA 1
ATOM 759 C C . ALA A 1 101 ? 12.011 4.984 3.908 1.00 85.88 101 ALA A C 1
ATOM 761 O O . ALA A 1 101 ? 13.164 5.342 4.131 1.00 85.88 101 ALA A O 1
ATOM 762 N N . SER A 1 102 ? 11.616 3.733 4.159 1.00 84.19 102 SER A N 1
ATOM 763 C CA . SER A 1 102 ? 12.489 2.704 4.727 1.00 84.19 102 SER A CA 1
ATOM 764 C C . SER A 1 102 ? 12.614 1.508 3.794 1.00 84.19 102 SER A C 1
ATOM 766 O O . SER A 1 102 ? 11.667 1.166 3.088 1.00 84.19 102 SER A O 1
ATOM 768 N N . LEU A 1 103 ? 13.757 0.817 3.844 1.00 83.44 103 LEU A N 1
ATOM 769 C CA . LEU A 1 103 ? 13.969 -0.407 3.069 1.00 83.44 103 LEU A CA 1
ATOM 770 C C . LEU A 1 103 ? 12.886 -1.453 3.351 1.00 83.44 103 LEU A C 1
ATOM 772 O O . LEU A 1 103 ? 12.349 -2.039 2.423 1.00 83.44 103 LEU A O 1
ATOM 776 N N . HIS A 1 104 ? 12.518 -1.645 4.620 1.00 76.44 104 HIS A N 1
ATOM 777 C CA . HIS A 1 104 ? 11.455 -2.579 4.990 1.00 76.44 104 HIS A CA 1
ATOM 778 C C . HIS A 1 104 ? 10.104 -2.195 4.368 1.00 76.44 104 HIS A C 1
ATOM 780 O O . HIS A 1 104 ? 9.420 -3.054 3.820 1.00 76.44 104 HIS A O 1
ATOM 786 N N . GLY A 1 105 ? 9.747 -0.906 4.389 1.00 80.25 105 GLY A N 1
ATOM 787 C CA . GLY A 1 105 ? 8.520 -0.422 3.759 1.00 80.25 105 GLY A CA 1
ATOM 788 C C . GLY A 1 105 ? 8.540 -0.575 2.238 1.00 80.25 105 GLY A C 1
ATOM 789 O O . GLY A 1 105 ? 7.547 -0.993 1.653 1.00 80.25 105 GLY A O 1
ATOM 790 N N . LEU A 1 106 ? 9.677 -0.300 1.594 1.00 89.69 106 LEU A N 1
ATOM 791 C CA . LEU A 1 106 ? 9.843 -0.491 0.151 1.00 89.69 106 LEU A CA 1
ATOM 792 C C . LEU A 1 106 ? 9.761 -1.977 -0.233 1.00 89.69 106 LEU A C 1
ATOM 794 O O . LEU A 1 106 ? 9.119 -2.322 -1.219 1.00 89.69 106 LEU A O 1
ATOM 798 N N . THR A 1 107 ? 10.335 -2.870 0.575 1.00 84.56 107 THR A N 1
ATOM 799 C CA . THR A 1 107 ? 10.189 -4.321 0.405 1.00 84.56 107 THR A CA 1
ATOM 800 C C . THR A 1 107 ? 8.732 -4.763 0.557 1.00 84.56 107 THR A C 1
ATOM 802 O O . THR A 1 107 ? 8.242 -5.537 -0.262 1.00 84.56 107 THR A O 1
ATOM 805 N N . ALA A 1 108 ? 8.008 -4.250 1.556 1.00 80.44 108 ALA A N 1
ATOM 806 C CA . ALA A 1 108 ? 6.582 -4.534 1.725 1.00 80.44 108 ALA A CA 1
ATOM 807 C C . ALA A 1 108 ? 5.752 -4.041 0.526 1.00 80.44 108 ALA A C 1
ATOM 809 O O . ALA A 1 108 ? 4.884 -4.766 0.039 1.00 80.44 108 ALA A O 1
ATOM 810 N N . LEU A 1 109 ? 6.067 -2.854 -0.004 1.00 88.69 109 LEU A N 1
ATOM 811 C CA . LEU A 1 109 ? 5.456 -2.320 -1.221 1.00 88.69 109 LEU A CA 1
ATOM 812 C C . LEU A 1 109 ? 5.680 -3.251 -2.423 1.00 88.69 109 LEU A C 1
ATOM 814 O O . LEU A 1 109 ? 4.724 -3.540 -3.139 1.00 88.69 109 LEU A O 1
ATOM 818 N N . VAL A 1 110 ? 6.900 -3.763 -2.628 1.00 91.38 110 VAL A N 1
ATOM 819 C CA . VAL A 1 110 ? 7.201 -4.729 -3.703 1.00 91.38 110 VAL A CA 1
ATOM 820 C C . VAL A 1 110 ? 6.293 -5.956 -3.607 1.00 91.38 110 VAL A C 1
ATOM 822 O O . VAL A 1 110 ? 5.624 -6.301 -4.582 1.00 91.38 110 VAL A O 1
ATOM 825 N N . TYR A 1 111 ? 6.207 -6.585 -2.434 1.00 86.38 111 TYR A N 1
ATOM 826 C CA . TYR A 1 111 ? 5.339 -7.751 -2.247 1.00 86.38 111 TYR A CA 1
ATOM 827 C C . TYR A 1 111 ? 3.858 -7.421 -2.434 1.00 86.38 111 TYR A C 1
ATOM 829 O O . TYR A 1 111 ? 3.129 -8.216 -3.031 1.00 86.38 111 TYR A O 1
ATOM 837 N N . ALA A 1 112 ? 3.403 -6.256 -1.972 1.00 84.62 112 ALA A N 1
ATOM 838 C CA . ALA A 1 112 ? 2.021 -5.824 -2.142 1.00 84.62 112 ALA A CA 1
ATOM 839 C C . ALA A 1 112 ? 1.674 -5.593 -3.623 1.00 84.62 112 ALA A C 1
ATOM 841 O O . ALA A 1 112 ? 0.640 -6.070 -4.088 1.00 84.62 112 ALA A O 1
ATOM 842 N N . LEU A 1 113 ? 2.558 -4.949 -4.394 1.00 90.81 113 LEU A N 1
ATOM 843 C CA . LEU A 1 113 ? 2.398 -4.772 -5.842 1.00 90.81 113 LEU A CA 1
ATOM 844 C C . LEU A 1 113 ? 2.328 -6.116 -6.560 1.00 90.81 113 LEU A C 1
ATOM 846 O O . LEU A 1 113 ? 1.408 -6.341 -7.343 1.00 90.81 113 LEU A O 1
ATOM 850 N N . VAL A 1 114 ? 3.256 -7.029 -6.258 1.00 90.94 114 VAL A N 1
ATOM 851 C CA . VAL A 1 114 ? 3.248 -8.381 -6.829 1.00 90.94 114 VAL A CA 1
ATOM 852 C C . VAL A 1 114 ? 1.957 -9.099 -6.455 1.00 90.94 114 VAL A C 1
ATOM 854 O O . VAL A 1 114 ? 1.320 -9.677 -7.325 1.00 90.94 114 VAL A O 1
ATOM 857 N N . THR A 1 115 ? 1.504 -9.023 -5.206 1.00 85.62 115 THR A N 1
ATOM 858 C CA . THR A 1 115 ? 0.276 -9.689 -4.738 1.00 85.62 115 THR A CA 1
ATOM 859 C C . THR A 1 115 ? -0.973 -9.150 -5.434 1.00 85.62 115 THR A C 1
ATOM 861 O O . THR A 1 115 ? -1.809 -9.937 -5.883 1.00 85.62 115 THR A O 1
ATOM 864 N N . LEU A 1 116 ? -1.076 -7.832 -5.608 1.00 86.19 116 LEU A N 1
ATOM 865 C CA . LEU A 1 116 ? -2.246 -7.164 -6.189 1.00 86.19 116 LEU A CA 1
ATOM 866 C C . LEU A 1 116 ? -2.228 -7.099 -7.725 1.00 86.19 116 LEU A C 1
ATOM 868 O O . LEU A 1 116 ? -3.248 -6.762 -8.328 1.00 86.19 116 LEU A O 1
ATOM 872 N N . ALA A 1 117 ? -1.104 -7.433 -8.366 1.00 91.00 117 ALA A N 1
ATOM 873 C CA . ALA A 1 117 ? -0.976 -7.410 -9.819 1.00 91.00 117 ALA A CA 1
ATOM 874 C C . ALA A 1 117 ? -1.969 -8.366 -10.502 1.00 91.00 117 ALA A C 1
ATOM 876 O O . ALA A 1 117 ? -1.995 -9.569 -10.225 1.00 91.00 117 ALA A O 1
ATOM 877 N N . ASN A 1 118 ? -2.765 -7.821 -11.412 1.00 92.00 118 ASN A N 1
ATOM 878 C CA . ASN A 1 118 ? -3.684 -8.518 -12.305 1.00 92.00 118 ASN A CA 1
ATOM 879 C C . ASN A 1 118 ? -3.741 -7.761 -13.648 1.00 92.00 118 ASN A C 1
ATOM 881 O O . ASN A 1 118 ? -3.005 -6.796 -13.838 1.00 92.00 118 ASN A O 1
ATOM 885 N N . ALA A 1 119 ? -4.599 -8.173 -14.583 1.00 92.81 119 ALA A N 1
ATOM 886 C CA . ALA A 1 119 ? -4.679 -7.541 -15.904 1.00 92.81 119 ALA A CA 1
ATOM 887 C C . ALA A 1 119 ? -4.936 -6.018 -15.859 1.00 92.81 119 ALA A C 1
ATOM 889 O O . ALA A 1 119 ? -4.451 -5.297 -16.727 1.00 92.81 119 ALA A O 1
ATOM 890 N N . GLU A 1 120 ? -5.666 -5.530 -14.853 1.00 92.25 120 GLU A N 1
ATOM 891 C CA . GLU A 1 120 ? -6.032 -4.118 -14.701 1.00 92.25 120 GLU A CA 1
ATOM 892 C C . GLU A 1 120 ? -4.953 -3.293 -13.992 1.00 92.25 120 GLU A C 1
ATOM 894 O O . GLU A 1 120 ? -4.774 -2.121 -14.314 1.00 92.25 120 GLU A O 1
ATOM 899 N N . THR A 1 121 ? -4.248 -3.885 -13.021 1.00 93.12 121 THR A N 1
ATOM 900 C CA . THR A 1 121 ? -3.288 -3.176 -12.155 1.00 93.12 121 THR A CA 1
ATOM 901 C C . THR A 1 121 ? -1.836 -3.321 -12.596 1.00 93.12 121 THR A C 1
ATOM 903 O O . THR A 1 121 ? -1.001 -2.496 -12.227 1.00 93.12 121 THR A O 1
ATOM 906 N N . LEU A 1 122 ? -1.517 -4.347 -13.393 1.00 95.31 122 LEU A N 1
ATOM 907 C CA . LEU A 1 122 ? -0.150 -4.666 -13.806 1.00 95.31 122 LEU A CA 1
ATOM 908 C C . LEU A 1 122 ? 0.574 -3.507 -14.521 1.00 95.31 122 LEU A C 1
ATOM 910 O O . LEU A 1 122 ? 1.741 -3.287 -14.191 1.00 95.31 122 LEU A O 1
ATOM 914 N N . PRO A 1 123 ? -0.049 -2.731 -15.435 1.00 95.38 123 PRO A N 1
ATOM 915 C CA . PRO A 1 123 ? 0.624 -1.590 -16.060 1.00 95.38 123 PRO A CA 1
ATOM 916 C C . PRO A 1 123 ? 1.138 -0.570 -15.032 1.00 95.38 123 PRO A C 1
ATOM 918 O O . PRO A 1 123 ? 2.306 -0.186 -15.058 1.00 95.38 123 PRO A O 1
ATOM 921 N N . GLN A 1 124 ? 0.296 -0.193 -14.070 1.00 95.12 124 GLN A N 1
ATOM 922 C CA . 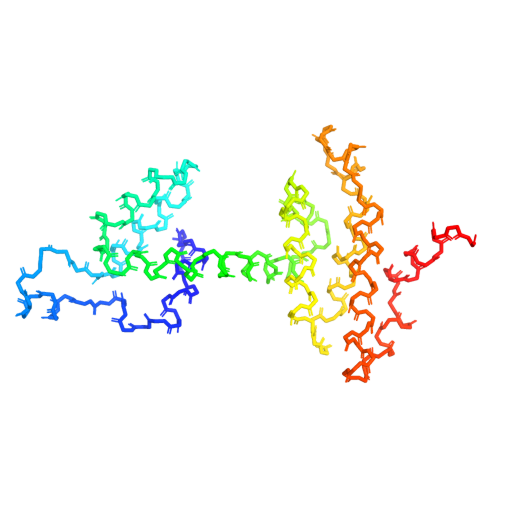GLN A 1 124 ? 0.636 0.752 -13.010 1.00 95.12 124 GLN A CA 1
ATOM 923 C C . GLN A 1 124 ? 1.620 0.131 -12.013 1.00 95.12 124 GLN A C 1
ATOM 925 O O . GLN A 1 124 ? 2.514 0.823 -11.531 1.00 95.12 124 GLN A O 1
ATOM 930 N N . SER A 1 125 ? 1.513 -1.172 -11.732 1.00 95.44 125 SER A N 1
ATOM 931 C CA . SER A 1 125 ? 2.494 -1.881 -10.906 1.00 95.44 125 SER A CA 1
ATOM 932 C C . SER A 1 125 ? 3.890 -1.848 -11.525 1.00 95.44 125 SER A C 1
ATOM 934 O O . SER A 1 125 ? 4.857 -1.664 -10.795 1.00 95.44 125 SER A O 1
ATOM 936 N N . ILE A 1 126 ? 4.005 -1.971 -12.852 1.00 96.88 126 ILE A N 1
ATOM 937 C CA . ILE A 1 126 ? 5.284 -1.857 -13.567 1.00 96.88 126 ILE A CA 1
ATOM 938 C C . ILE A 1 126 ? 5.854 -0.437 -13.447 1.00 96.88 126 ILE A C 1
ATOM 940 O O . ILE A 1 126 ? 7.042 -0.287 -13.176 1.00 96.88 126 ILE A O 1
ATOM 944 N N . GLU A 1 127 ? 5.027 0.599 -13.604 1.00 95.69 127 GLU A N 1
ATOM 945 C CA . GLU A 1 127 ? 5.463 1.996 -13.435 1.00 95.69 127 GLU A CA 1
ATOM 946 C C . GLU A 1 127 ? 5.944 2.288 -12.009 1.00 95.69 127 GLU A C 1
ATOM 948 O O . GLU A 1 127 ? 6.957 2.955 -11.812 1.00 95.69 127 GLU A O 1
ATOM 953 N N . VAL A 1 128 ? 5.227 1.784 -11.002 1.00 95.38 128 VAL A N 1
ATOM 954 C CA . VAL A 1 128 ? 5.628 1.924 -9.599 1.00 95.38 128 VAL A CA 1
ATOM 955 C C . VAL A 1 128 ? 6.908 1.131 -9.307 1.00 95.38 128 VAL A C 1
ATOM 957 O O . VAL A 1 128 ? 7.796 1.609 -8.608 1.00 95.38 128 VAL A O 1
ATOM 960 N N . MET A 1 129 ? 7.039 -0.079 -9.847 1.00 95.88 129 MET A N 1
ATOM 961 C CA . MET A 1 129 ? 8.255 -0.873 -9.672 1.00 95.88 129 MET A CA 1
ATOM 962 C C . MET A 1 129 ? 9.472 -0.162 -10.273 1.00 95.88 129 MET A C 1
ATOM 964 O O . MET A 1 129 ? 10.531 -0.114 -9.650 1.00 95.88 129 MET A O 1
ATOM 968 N N . GLU A 1 130 ? 9.312 0.421 -11.463 1.00 95.62 130 GLU A N 1
ATOM 969 C CA . GLU A 1 130 ? 10.354 1.187 -12.147 1.00 95.62 130 GLU A CA 1
ATOM 970 C C . GLU A 1 130 ? 10.766 2.416 -11.333 1.00 95.62 130 GLU A C 1
ATOM 972 O O . GLU A 1 130 ? 11.956 2.621 -11.113 1.00 95.62 130 GLU A O 1
ATOM 977 N N . GLY A 1 131 ? 9.801 3.159 -10.785 1.00 93.75 131 GLY A N 1
ATOM 978 C CA . GLY A 1 131 ? 10.069 4.378 -10.025 1.00 93.75 131 GLY A CA 1
ATOM 979 C C . GLY A 1 131 ? 10.914 4.178 -8.760 1.00 93.75 131 GLY A C 1
ATOM 980 O O . GLY A 1 131 ? 11.615 5.109 -8.364 1.00 93.75 131 GLY A O 1
ATOM 981 N N . LEU A 1 132 ? 10.927 2.979 -8.156 1.00 92.25 132 LEU A N 1
ATOM 982 C CA . LEU A 1 132 ? 11.733 2.670 -6.959 1.00 92.25 132 LEU A CA 1
ATOM 983 C C . 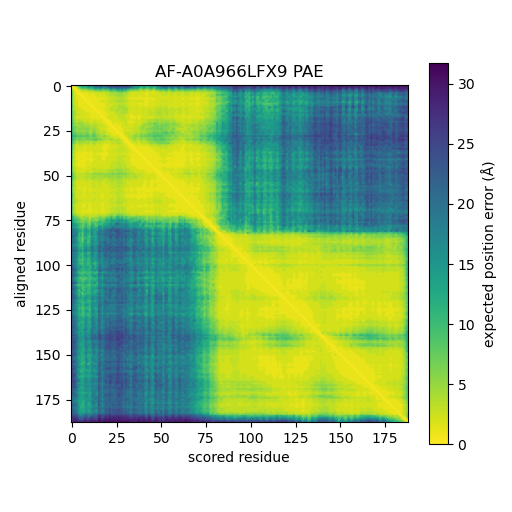LEU A 1 132 ? 13.191 3.114 -7.096 1.00 92.25 132 LEU A C 1
ATOM 985 O O . LEU A 1 132 ? 13.769 3.664 -6.159 1.00 92.25 132 LEU A O 1
ATOM 989 N N . ARG A 1 133 ? 13.787 2.888 -8.268 1.00 91.44 133 ARG A N 1
ATOM 990 C CA . ARG A 1 133 ? 15.207 3.164 -8.508 1.00 91.44 133 ARG A CA 1
ATOM 991 C C . ARG A 1 133 ? 15.544 4.654 -8.580 1.00 91.44 133 ARG A C 1
ATOM 993 O O . ARG A 1 133 ? 16.700 5.008 -8.394 1.00 91.44 133 ARG A O 1
ATOM 1000 N N . HIS A 1 134 ? 14.549 5.496 -8.859 1.00 92.75 134 HIS A N 1
ATOM 1001 C CA . HIS A 1 134 ? 14.708 6.941 -9.047 1.00 92.75 134 HIS A CA 1
ATOM 1002 C C . HIS A 1 134 ? 14.422 7.720 -7.763 1.00 92.75 134 HIS A C 1
ATOM 1004 O O . HIS A 1 134 ? 14.498 8.946 -7.752 1.00 92.75 134 HIS A O 1
ATOM 1010 N N . LEU A 1 135 ? 14.090 7.039 -6.659 1.00 91.44 135 LEU A N 1
ATOM 1011 C CA . LEU A 1 135 ? 13.732 7.706 -5.406 1.00 91.44 135 LEU A CA 1
ATOM 1012 C C . LEU A 1 135 ? 14.839 8.607 -4.863 1.00 91.44 135 LEU A C 1
ATOM 1014 O O . LEU A 1 135 ? 14.528 9.673 -4.339 1.00 91.44 135 LEU A O 1
ATOM 1018 N N . ALA A 1 136 ? 16.102 8.207 -5.017 1.00 90.62 136 ALA A N 1
ATOM 1019 C CA . ALA A 1 136 ? 17.241 9.018 -4.597 1.00 90.62 136 ALA A CA 1
ATOM 1020 C C . ALA A 1 136 ? 17.367 10.329 -5.395 1.00 90.62 136 ALA A C 1
ATOM 1022 O O . ALA A 1 136 ? 17.848 11.316 -4.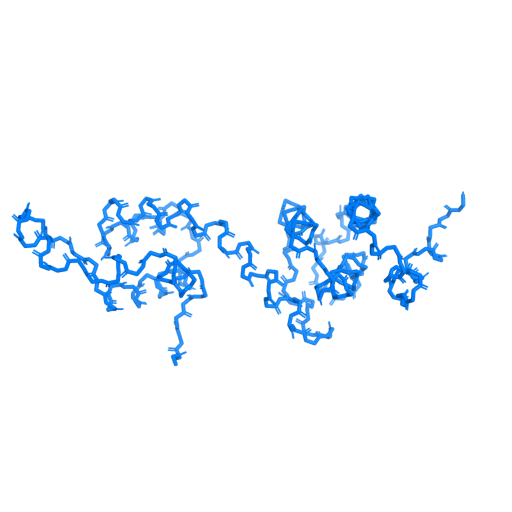851 1.00 90.62 136 ALA A O 1
ATOM 1023 N N . ASP A 1 137 ? 16.898 10.352 -6.647 1.00 91.88 137 ASP A N 1
ATOM 1024 C CA . ASP A 1 137 ? 16.949 11.539 -7.508 1.00 91.88 137 ASP A CA 1
ATOM 1025 C C . ASP A 1 137 ? 15.718 12.440 -7.324 1.00 91.88 137 ASP A C 1
ATOM 1027 O O . ASP A 1 137 ? 15.785 13.653 -7.513 1.00 91.88 137 ASP A O 1
ATOM 1031 N N . GLN A 1 138 ? 14.571 11.848 -6.979 1.00 92.44 138 GLN A N 1
ATOM 1032 C CA . GLN A 1 138 ? 13.276 12.537 -6.918 1.00 92.44 138 GLN A CA 1
ATOM 1033 C C . GLN A 1 138 ? 12.910 13.033 -5.515 1.00 92.44 138 GLN A C 1
ATOM 1035 O O . GLN A 1 138 ? 12.048 13.904 -5.374 1.00 92.44 138 GLN A O 1
ATOM 1040 N N . ARG A 1 139 ? 13.529 12.483 -4.464 1.00 88.44 139 ARG A N 1
ATOM 1041 C CA . ARG A 1 139 ? 13.294 12.888 -3.076 1.00 88.44 139 ARG A CA 1
ATOM 1042 C C . ARG A 1 139 ? 14.572 13.402 -2.437 1.00 88.44 139 ARG A C 1
ATOM 1044 O O . ARG A 1 139 ? 15.564 12.687 -2.368 1.00 88.44 139 ARG A O 1
ATOM 1051 N N . ASP A 1 140 ? 14.489 14.605 -1.875 1.00 85.44 140 ASP A N 1
ATOM 1052 C CA . ASP A 1 140 ? 15.558 15.219 -1.082 1.00 85.44 140 ASP A CA 1
ATOM 1053 C C . ASP A 1 140 ? 15.636 14.582 0.321 1.00 85.44 140 ASP A C 1
ATOM 1055 O O . ASP A 1 140 ? 15.295 15.188 1.336 1.00 85.44 140 ASP A O 1
ATOM 1059 N N . ASP A 1 141 ? 15.987 13.295 0.367 1.00 85.00 141 ASP A N 1
ATOM 1060 C CA . ASP A 1 141 ? 16.278 12.562 1.598 1.00 85.00 141 ASP A CA 1
ATOM 1061 C C . ASP A 1 141 ? 17.550 11.711 1.402 1.00 85.00 141 ASP A C 1
ATOM 1063 O O . ASP A 1 141 ? 17.542 10.724 0.654 1.00 85.00 141 ASP A O 1
ATOM 1067 N N . PRO A 1 142 ? 18.656 12.049 2.096 1.00 85.19 142 PRO A N 1
ATOM 1068 C CA . PRO A 1 142 ? 19.938 11.364 1.944 1.00 85.19 142 PRO A CA 1
ATOM 1069 C C . PRO A 1 142 ? 19.906 9.901 2.415 1.00 85.19 142 PRO A C 1
ATOM 1071 O O . PRO A 1 142 ? 20.868 9.157 2.201 1.00 85.19 142 PRO A O 1
ATOM 1074 N N . ALA A 1 143 ? 18.836 9.451 3.079 1.00 85.38 143 ALA A N 1
ATOM 1075 C CA . ALA A 1 143 ? 18.638 8.041 3.371 1.00 85.38 143 ALA A CA 1
ATOM 1076 C C . ALA A 1 143 ? 18.500 7.208 2.089 1.00 85.38 143 ALA A C 1
ATOM 1078 O O . ALA A 1 143 ? 19.126 6.152 2.019 1.00 85.38 143 ALA A O 1
ATOM 1079 N N . PHE A 1 144 ? 17.778 7.688 1.066 1.00 88.81 144 PHE A N 1
ATOM 1080 C CA . PHE A 1 144 ? 17.519 6.918 -0.160 1.00 88.81 144 PHE A CA 1
ATOM 1081 C C . PHE A 1 144 ? 18.782 6.621 -0.964 1.00 88.81 144 PHE A C 1
ATOM 1083 O O . PHE A 1 144 ? 18.924 5.511 -1.467 1.00 88.81 144 PHE A O 1
ATOM 1090 N N . ALA A 1 145 ? 19.735 7.556 -1.016 1.00 88.69 145 ALA A N 1
ATOM 1091 C CA . ALA A 1 145 ? 21.014 7.363 -1.707 1.00 88.69 145 ALA A CA 1
ATOM 1092 C C . ALA A 1 145 ? 21.865 6.219 -1.117 1.00 88.69 145 ALA A C 1
ATOM 1094 O O . ALA A 1 145 ? 22.792 5.736 -1.76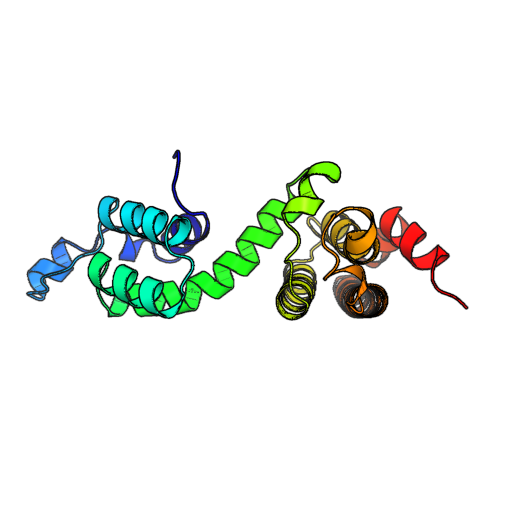2 1.00 88.69 145 ALA A O 1
ATOM 1095 N N . ARG A 1 146 ? 21.567 5.785 0.116 1.00 89.62 146 ARG A N 1
ATOM 1096 C CA . ARG A 1 146 ? 22.248 4.673 0.796 1.00 89.62 146 ARG A CA 1
ATOM 1097 C C . ARG A 1 146 ? 21.498 3.346 0.676 1.00 89.62 146 ARG A C 1
ATOM 1099 O O . ARG A 1 146 ? 21.997 2.335 1.166 1.00 89.62 146 ARG A O 1
ATOM 1106 N N . LEU A 1 147 ? 20.295 3.344 0.101 1.00 90.25 147 LEU A N 1
ATOM 1107 C CA . LEU A 1 147 ? 19.475 2.144 -0.026 1.00 90.25 147 LEU A CA 1
ATOM 1108 C C . LEU A 1 147 ? 19.804 1.382 -1.322 1.00 90.25 147 LEU A C 1
ATOM 1110 O O . LEU A 1 147 ? 20.073 2.011 -2.346 1.00 90.25 147 LEU A O 1
ATOM 1114 N N . PRO A 1 148 ? 19.711 0.039 -1.312 1.00 93.81 148 PRO A N 1
ATOM 1115 C CA . PRO A 1 148 ? 19.900 -0.807 -2.493 1.00 93.81 148 PRO A CA 1
ATOM 1116 C C . PRO A 1 148 ? 18.666 -0.765 -3.417 1.00 93.81 148 PRO A C 1
ATOM 1118 O O . PRO A 1 148 ? 17.972 -1.762 -3.627 1.00 93.81 148 PRO A O 1
ATOM 1121 N N . LEU A 1 149 ? 18.310 0.426 -3.912 1.00 93.75 149 LEU A N 1
ATOM 1122 C CA . LEU A 1 149 ? 17.080 0.648 -4.684 1.00 93.75 149 LEU A CA 1
ATOM 1123 C C . LEU A 1 149 ? 17.104 -0.083 -6.033 1.00 93.75 149 LEU A C 1
ATOM 1125 O O . LEU A 1 149 ? 16.071 -0.571 -6.490 1.00 93.75 149 LEU A O 1
ATOM 1129 N N . GLY A 1 150 ? 18.282 -0.184 -6.658 1.00 93.25 150 GLY A N 1
ATOM 1130 C CA . GLY A 1 150 ? 18.470 -0.902 -7.917 1.00 93.25 150 GLY A CA 1
ATOM 1131 C C . GLY A 1 150 ? 18.292 -2.414 -7.766 1.00 93.25 150 GLY A C 1
ATOM 1132 O O . GLY A 1 150 ? 17.596 -3.032 -8.579 1.00 93.25 150 GLY A O 1
ATOM 1133 N N . GLU A 1 151 ? 18.860 -3.009 -6.710 1.00 94.50 151 GLU A N 1
ATOM 1134 C CA . GLU A 1 151 ? 18.656 -4.428 -6.406 1.00 94.50 151 GLU A CA 1
ATOM 1135 C C . GLU A 1 151 ? 17.202 -4.711 -6.028 1.00 94.50 151 GLU A C 1
ATOM 1137 O O . GLU A 1 151 ? 16.626 -5.681 -6.516 1.00 94.50 151 GLU A O 1
ATOM 1142 N N . LEU A 1 152 ? 16.579 -3.846 -5.221 1.00 93.94 152 LEU A N 1
ATOM 1143 C CA . LEU A 1 152 ? 15.183 -4.012 -4.820 1.00 93.94 152 LEU A CA 1
ATOM 1144 C C . LEU A 1 152 ? 14.223 -3.934 -6.016 1.00 93.94 152 LEU A C 1
ATOM 1146 O O . LEU A 1 152 ? 13.323 -4.762 -6.137 1.00 93.94 152 LEU A O 1
ATOM 1150 N N . CYS A 1 153 ? 14.437 -2.970 -6.915 1.00 95.50 153 CYS A N 1
ATOM 1151 C CA . CYS A 1 153 ? 13.689 -2.841 -8.166 1.00 95.50 153 CYS A CA 1
ATOM 1152 C C . CYS A 1 153 ? 13.857 -4.094 -9.044 1.00 95.50 153 CYS A C 1
ATOM 1154 O O . CYS A 1 153 ? 12.877 -4.639 -9.549 1.00 95.50 153 CYS A O 1
ATOM 1156 N N . THR A 1 154 ? 15.089 -4.599 -9.172 1.00 95.81 154 THR A N 1
ATOM 1157 C CA . THR A 1 154 ? 15.385 -5.818 -9.941 1.00 95.81 154 THR A CA 1
ATOM 1158 C C . THR A 1 154 ? 14.685 -7.043 -9.367 1.00 95.81 154 THR A C 1
ATOM 1160 O O . THR A 1 154 ? 13.999 -7.752 -10.100 1.00 95.81 154 THR A O 1
ATOM 1163 N N . TYR A 1 155 ? 14.798 -7.248 -8.057 1.00 95.56 155 TYR A N 1
ATOM 1164 C CA . TYR A 1 155 ? 14.120 -8.330 -7.353 1.00 95.56 155 TYR A CA 1
ATOM 1165 C C . TYR A 1 155 ? 12.598 -8.264 -7.537 1.00 95.56 155 TYR A C 1
ATOM 1167 O O . TYR A 1 155 ? 11.953 -9.262 -7.859 1.00 95.56 155 TYR A O 1
ATOM 1175 N N . GLY A 1 156 ? 12.012 -7.073 -7.396 1.00 94.94 156 GLY A N 1
ATOM 1176 C CA . GLY A 1 156 ? 10.581 -6.885 -7.598 1.00 94.94 156 GLY A CA 1
ATOM 1177 C C . GLY A 1 156 ? 10.128 -7.174 -9.031 1.00 94.94 156 GLY A C 1
ATOM 1178 O O . GLY A 1 156 ? 9.078 -7.790 -9.221 1.00 94.94 156 GLY A O 1
ATOM 1179 N N . PHE A 1 157 ? 10.923 -6.807 -10.041 1.00 97.44 157 PHE A N 1
ATOM 1180 C CA . PHE A 1 157 ? 10.639 -7.164 -11.431 1.00 97.44 157 PHE A CA 1
ATOM 1181 C C . PHE A 1 157 ? 10.703 -8.669 -11.686 1.00 97.44 157 PHE A C 1
ATOM 1183 O O . PHE A 1 157 ? 9.843 -9.181 -12.397 1.00 97.44 157 PHE A O 1
ATOM 1190 N N . GLU A 1 158 ? 11.663 -9.384 -11.099 1.00 96.88 158 GLU A N 1
ATOM 1191 C CA . GLU A 1 158 ? 11.759 -10.845 -11.226 1.00 96.88 158 GLU A CA 1
ATOM 1192 C C . GLU A 1 158 ? 10.484 -11.534 -10.716 1.00 96.88 158 GLU A C 1
ATOM 1194 O O . GLU A 1 158 ? 9.890 -12.336 -11.437 1.00 96.88 158 GLU A O 1
ATOM 1199 N N . LEU A 1 159 ? 9.989 -11.138 -9.537 1.00 95.69 159 LEU A N 1
ATOM 1200 C CA . LEU A 1 159 ? 8.728 -11.649 -8.986 1.00 95.69 159 LEU A CA 1
ATOM 1201 C C . LEU A 1 159 ? 7.505 -11.277 -9.839 1.00 95.69 159 LEU A C 1
ATOM 1203 O O . LEU A 1 159 ? 6.596 -12.086 -10.036 1.00 95.69 159 LEU A O 1
ATOM 1207 N N . LEU A 1 160 ? 7.452 -10.036 -10.327 1.00 95.88 160 LEU A N 1
ATOM 1208 C CA . LEU A 1 160 ? 6.308 -9.541 -11.091 1.00 95.88 160 LEU A CA 1
ATOM 1209 C C . LEU A 1 160 ? 6.218 -10.206 -12.474 1.00 95.88 160 LEU A C 1
ATOM 1211 O O . LEU A 1 160 ? 5.115 -10.498 -12.938 1.00 95.88 160 LEU A O 1
ATOM 1215 N N . ILE A 1 161 ? 7.364 -10.472 -13.109 1.00 96.94 161 ILE A N 1
ATOM 1216 C CA . ILE A 1 161 ? 7.456 -11.216 -14.371 1.00 96.94 161 ILE A CA 1
ATOM 1217 C C . ILE A 1 161 ? 7.007 -12.661 -14.165 1.00 96.94 161 ILE A C 1
ATOM 1219 O O . ILE A 1 161 ? 6.170 -13.134 -14.932 1.00 96.94 161 ILE A O 1
ATOM 1223 N N . ASP A 1 162 ? 7.509 -13.340 -13.128 1.00 96.31 162 ASP A N 1
ATOM 1224 C CA . ASP A 1 162 ? 7.118 -14.719 -12.812 1.00 96.31 162 ASP A CA 1
ATOM 1225 C C . ASP A 1 162 ? 5.595 -14.840 -12.641 1.00 96.31 162 ASP A C 1
ATOM 1227 O O . ASP A 1 162 ? 4.933 -15.639 -13.313 1.00 96.31 162 ASP A O 1
ATOM 1231 N N . LYS A 1 163 ? 4.999 -13.934 -11.856 1.00 93.06 163 LYS A N 1
ATOM 1232 C CA . LYS A 1 163 ? 3.543 -13.878 -11.697 1.00 93.06 163 LYS A CA 1
ATOM 1233 C C . LYS A 1 163 ? 2.816 -13.615 -13.017 1.00 93.06 163 LYS A C 1
ATOM 1235 O O . LYS A 1 163 ? 1.814 -14.270 -13.307 1.00 93.06 163 LYS A O 1
ATOM 1240 N N . ALA A 1 164 ? 3.272 -12.652 -13.816 1.00 95.94 164 ALA A N 1
ATOM 1241 C CA . ALA A 1 164 ? 2.615 -12.316 -15.076 1.00 95.94 164 ALA A CA 1
ATOM 1242 C C . ALA A 1 164 ? 2.685 -13.458 -16.095 1.00 95.94 164 ALA A C 1
ATOM 1244 O O . ALA A 1 164 ? 1.709 -13.678 -16.810 1.00 95.94 164 ALA A O 1
ATOM 1245 N N . LEU A 1 165 ? 3.782 -14.220 -16.130 1.00 95.94 165 LEU A N 1
ATOM 1246 C CA . LEU A 1 165 ? 3.879 -15.446 -16.922 1.00 95.94 165 LEU A CA 1
ATOM 1247 C C . LEU A 1 165 ? 2.844 -16.477 -16.461 1.00 95.94 165 LEU A C 1
ATOM 1249 O O . LEU A 1 165 ? 2.101 -16.998 -17.292 1.00 95.94 165 LEU A O 1
ATOM 1253 N N . GLY A 1 166 ? 2.725 -16.694 -15.147 1.00 94.44 166 GLY A N 1
ATOM 1254 C CA . GLY A 1 166 ? 1.715 -17.585 -14.567 1.00 94.44 166 GLY A CA 1
ATOM 1255 C C . GLY A 1 166 ? 0.266 -17.184 -14.880 1.00 94.44 166 GLY A C 1
ATOM 1256 O O . GLY A 1 166 ? -0.607 -18.045 -14.956 1.00 94.44 166 GLY A O 1
ATOM 1257 N N . LEU A 1 167 ? 0.007 -15.892 -15.109 1.00 93.25 167 LEU A N 1
ATOM 1258 C CA . LEU A 1 167 ? -1.311 -15.351 -15.464 1.00 93.25 167 LEU A CA 1
ATOM 1259 C C . LEU A 1 167 ? -1.531 -15.158 -16.977 1.00 93.25 167 LEU A C 1
ATOM 1261 O O . LEU A 1 167 ? -2.602 -14.703 -17.376 1.00 93.25 167 LEU A O 1
ATOM 1265 N N . GLY A 1 168 ? -0.543 -15.456 -17.828 1.00 96.12 168 GLY A N 1
ATOM 1266 C CA . GLY A 1 168 ? -0.630 -15.204 -19.272 1.00 96.12 168 GLY A CA 1
ATOM 1267 C C . GLY A 1 168 ? -0.614 -13.716 -19.661 1.00 96.12 168 GLY A C 1
ATOM 1268 O O . GLY A 1 168 ? -1.095 -13.349 -20.728 1.00 96.12 168 GLY A O 1
ATOM 1269 N N . LEU A 1 169 ? -0.059 -12.848 -18.810 1.00 96.25 169 LEU A N 1
ATOM 1270 C CA . LEU A 1 169 ? -0.017 -11.387 -18.967 1.00 96.25 169 LEU A CA 1
ATOM 1271 C C . LEU A 1 169 ? 1.340 -10.858 -19.467 1.00 96.25 169 LEU A C 1
ATOM 1273 O O . LEU A 1 169 ? 1.621 -9.664 -19.362 1.00 96.25 169 LEU A O 1
ATOM 1277 N N . ALA A 1 170 ? 2.192 -11.722 -20.026 1.00 92.75 170 ALA A N 1
ATOM 1278 C CA . ALA A 1 170 ? 3.536 -11.359 -20.490 1.00 92.75 170 ALA A CA 1
ATOM 1279 C C . ALA A 1 170 ? 3.546 -10.209 -21.518 1.00 92.75 170 ALA A C 1
ATOM 1281 O O . ALA A 1 170 ? 4.460 -9.386 -21.531 1.00 92.75 170 ALA A O 1
ATOM 1282 N N . GLU A 1 171 ? 2.503 -10.104 -22.343 1.00 94.31 171 GLU A N 1
ATOM 1283 C CA . GLU A 1 171 ? 2.374 -9.039 -23.344 1.00 94.31 171 GLU A CA 1
ATOM 1284 C C . GLU A 1 171 ? 2.346 -7.632 -22.731 1.00 94.31 171 GLU A C 1
ATOM 1286 O O . GLU A 1 171 ? 2.847 -6.691 -23.347 1.00 94.31 171 GLU A O 1
ATOM 1291 N N . VAL A 1 172 ? 1.848 -7.484 -21.498 1.00 95.38 172 VAL A N 1
ATOM 1292 C CA . VAL A 1 172 ? 1.813 -6.189 -20.799 1.00 95.38 172 VAL A CA 1
ATOM 1293 C C . VAL A 1 172 ? 3.228 -5.645 -20.581 1.00 95.38 172 VAL A C 1
ATOM 1295 O O . VAL A 1 172 ? 3.468 -4.450 -20.762 1.00 95.38 172 VAL A O 1
ATOM 1298 N N . PHE A 1 173 ? 4.189 -6.521 -20.266 1.00 94.69 173 PHE A N 1
ATOM 1299 C CA . PHE A 1 173 ? 5.601 -6.150 -20.142 1.00 94.69 173 PHE A CA 1
ATOM 1300 C C . PHE A 1 173 ? 6.195 -5.722 -21.480 1.00 94.69 173 PHE A C 1
ATOM 1302 O O . PHE A 1 173 ? 6.906 -4.720 -21.543 1.00 94.69 173 PHE A O 1
ATOM 1309 N N . ARG A 1 174 ? 5.867 -6.440 -22.560 1.00 92.06 174 ARG A N 1
ATOM 1310 C CA . ARG A 1 174 ? 6.387 -6.157 -23.905 1.00 92.06 174 ARG A CA 1
ATOM 1311 C C . ARG A 1 174 ? 6.014 -4.755 -24.392 1.00 92.06 174 ARG A C 1
ATOM 1313 O O . ARG A 1 174 ? 6.793 -4.131 -25.105 1.00 92.06 174 ARG A O 1
ATOM 1320 N N . THR A 1 175 ? 4.833 -4.261 -24.023 1.00 94.00 175 THR A N 1
ATOM 1321 C CA . THR A 1 175 ? 4.350 -2.928 -24.418 1.00 94.00 175 THR A CA 1
ATOM 1322 C C . THR A 1 175 ? 4.658 -1.826 -23.404 1.00 94.00 175 THR A C 1
ATOM 1324 O O . THR A 1 175 ? 4.339 -0.665 -23.655 1.00 94.00 175 THR A O 1
ATOM 1327 N N . SER A 1 176 ? 5.248 -2.157 -22.253 1.00 96.00 176 SER A N 1
ATOM 1328 C CA . SER A 1 176 ? 5.481 -1.189 -21.182 1.00 96.00 176 SER A CA 1
ATOM 1329 C C . SER A 1 176 ? 6.743 -0.359 -21.420 1.00 96.00 176 SER A C 1
ATOM 1331 O O . SER A 1 176 ? 7.859 -0.879 -21.437 1.00 96.00 176 SER A O 1
ATOM 1333 N N . ALA A 1 177 ? 6.574 0.963 -21.528 1.00 94.69 177 ALA A N 1
ATOM 1334 C CA . ALA A 1 177 ? 7.688 1.906 -21.621 1.00 94.69 177 ALA A CA 1
ATOM 1335 C C . ALA A 1 177 ? 8.543 1.923 -20.342 1.00 94.69 177 ALA A C 1
ATOM 1337 O O . ALA A 1 177 ? 9.766 2.006 -20.423 1.00 94.69 177 ALA A O 1
ATOM 1338 N N . ALA A 1 178 ? 7.911 1.789 -19.172 1.00 94.12 178 ALA A N 1
ATOM 1339 C CA . ALA A 1 178 ? 8.608 1.707 -17.891 1.00 94.12 178 ALA A CA 1
ATOM 1340 C C . ALA A 1 178 ? 9.476 0.439 -17.814 1.00 94.12 178 ALA A C 1
ATOM 1342 O O . ALA A 1 178 ? 10.652 0.506 -17.460 1.00 94.12 178 ALA A O 1
ATOM 1343 N N . TYR A 1 179 ? 8.955 -0.712 -18.249 1.00 95.44 179 TYR A N 1
ATOM 1344 C CA . TYR A 1 179 ? 9.777 -1.920 -18.308 1.00 95.44 179 TYR A CA 1
ATOM 1345 C C . TYR A 1 179 ? 10.925 -1.801 -19.320 1.00 95.44 179 TYR A C 1
ATOM 1347 O O . TYR A 1 179 ? 12.042 -2.225 -19.029 1.00 95.44 179 TYR A O 1
ATOM 1355 N N . ALA A 1 180 ? 10.689 -1.184 -20.481 1.00 94.50 180 ALA A N 1
ATOM 1356 C CA . ALA A 1 180 ? 11.742 -0.937 -21.464 1.00 94.50 180 ALA A CA 1
ATOM 1357 C C . ALA A 1 180 ? 12.860 -0.032 -20.907 1.00 94.50 180 ALA A C 1
ATOM 1359 O O . ALA A 1 180 ? 14.039 -0.325 -21.111 1.00 94.50 180 ALA A O 1
ATOM 1360 N N . ALA A 1 181 ? 12.505 1.021 -20.161 1.00 91.94 181 ALA A N 1
ATOM 1361 C CA . ALA A 1 181 ? 13.465 1.891 -19.478 1.00 91.94 181 ALA A CA 1
ATOM 1362 C C . ALA A 1 181 ? 14.282 1.119 -18.429 1.00 91.94 181 ALA A C 1
ATOM 1364 O O . ALA A 1 181 ? 15.511 1.219 -18.394 1.00 91.94 181 ALA A O 1
ATOM 1365 N N . TYR A 1 182 ? 13.615 0.277 -17.633 1.00 92.38 182 TYR A N 1
ATOM 1366 C CA . TYR A 1 182 ? 14.286 -0.630 -16.710 1.00 92.38 182 TYR A CA 1
ATOM 1367 C C . TYR A 1 182 ? 15.270 -1.562 -17.439 1.00 92.38 182 TYR A C 1
ATOM 1369 O O . TYR A 1 182 ? 16.449 -1.597 -17.084 1.00 92.38 182 TYR A O 1
ATOM 1377 N N . ALA A 1 183 ? 14.829 -2.260 -18.487 1.00 90.56 183 ALA A N 1
ATOM 1378 C CA . ALA A 1 183 ? 15.644 -3.226 -19.222 1.00 90.56 183 ALA A CA 1
ATOM 1379 C C . ALA A 1 183 ? 16.873 -2.585 -19.890 1.00 90.56 183 ALA A C 1
ATOM 1381 O O . ALA A 1 183 ? 17.957 -3.161 -19.851 1.00 90.56 183 ALA A O 1
ATOM 1382 N N . ALA A 1 184 ? 16.736 -1.373 -20.439 1.00 88.88 184 ALA A N 1
ATOM 1383 C CA . ALA A 1 184 ? 17.829 -0.654 -21.102 1.00 88.88 184 ALA A CA 1
ATOM 1384 C C . ALA A 1 184 ? 18.966 -0.235 -20.152 1.00 88.88 184 ALA A C 1
ATOM 1386 O O . ALA A 1 184 ? 20.086 0.020 -20.584 1.00 88.88 184 ALA A O 1
ATOM 1387 N N . SER A 1 185 ? 18.675 -0.140 -18.858 1.00 79.75 185 SER A N 1
ATOM 1388 C CA . SER A 1 185 ? 19.622 0.317 -17.837 1.00 79.75 185 SER A CA 1
ATOM 1389 C C . SER A 1 185 ? 20.345 -0.816 -17.095 1.00 79.75 185 SER A C 1
ATOM 1391 O O . SER A 1 185 ? 21.192 -0.541 -16.243 1.00 79.75 185 SER A O 1
ATOM 1393 N N . ARG A 1 186 ? 19.987 -2.079 -17.365 1.00 67.69 186 ARG A N 1
ATOM 1394 C CA . ARG A 1 186 ? 20.667 -3.249 -16.799 1.00 67.69 186 ARG A CA 1
ATOM 1395 C C . ARG A 1 186 ? 21.993 -3.425 -17.562 1.00 67.69 186 ARG A C 1
ATOM 1397 O O . ARG A 1 186 ? 21.951 -3.525 -18.788 1.00 67.69 186 ARG A O 1
ATOM 1404 N N . PRO A 1 187 ? 23.163 -3.443 -16.899 1.00 55.88 187 PRO A N 1
ATOM 1405 C CA . PRO A 1 187 ? 24.384 -3.877 -17.568 1.00 55.88 187 PRO A CA 1
ATOM 1406 C C . PRO A 1 187 ? 24.226 -5.348 -17.989 1.00 55.88 187 PRO A C 1
ATOM 1408 O O . PRO A 1 187 ? 23.618 -6.131 -17.256 1.00 55.88 187 PRO A O 1
ATOM 1411 N N . ALA A 1 188 ? 24.709 -5.669 -19.193 1.00 44.53 188 ALA A N 1
ATOM 1412 C CA . ALA A 1 188 ? 24.679 -7.013 -19.777 1.00 44.53 188 ALA A CA 1
ATOM 1413 C C . ALA A 1 188 ? 25.542 -8.015 -18.999 1.00 44.53 188 ALA A C 1
ATOM 1415 O O . ALA A 1 188 ? 26.590 -7.590 -18.456 1.00 44.53 188 ALA A O 1
#

Mean predicted aligned error: 10.44 Å

Secondary structure (DSSP, 8-state):
--S--HHHHHHHHH-GGGS--HHHHHHTT-S----HHHHHHHHHHHHH---HHHHHHHHHHHH-HHHHHHHHHHHHHHHHHHHHHHHHHS-GGGGGGGS-SSHHHHHHHHHHHHHH-STTTHHHHHHHHHHGGGHHHHS--TTGGGS-HHHHHHHHHHHHHHHHHHTT-HHHHHT-HHHHHHHHTS--